Protein AF-A0A382N3R2-F1 (afdb_monomer_lite)

Organism: NCBI:txid408172

Sequence (331 aa):
MITTEKILQHYPLAAPRAGNVSENEIKLQQGFTLIELLIVVAITGIILTTIIIPAYQNCAVWAQVSEGLNLAATAKADQNRCGYLILSAVARLPGFLIITGAVLLGLIAGSFLNVVIYRLPLMIDREWSKQASQLLSQPGELEPAEAPINLISPRSHCPACNSPVAARHNVPVLSYLLLQGRCATCDAKISPRYPLIELLSALLSATIIWKFGPTLAGAAALILGWALITLSAIDLEHQLLPDSITQPLLWLALALSLSGLLTDTPPFPDLQSSVLGAIAGYLSLWAVYQVFKRLTGKEGLGYGDFKLLAALGGWLGWQMMPLVIVLSALV

Secondary structure (DSSP, 8-state):
---GGGSTTS------------TTTGGGG----SHHHHHHHHHHHHHHHHHSHHHHHHHHTTTTTTGGG-TTTTSS-SS-HHHHHHHHHHTTS-HHHHHHHHHHHHHHHHHHHHHHHHHHHHHHHHHHHHHHHHHHS-TT-----PPP--SSSS--B-TTT-PBPPGGGGSTTHHHHHTTTB-TTT-PBPPTHHHHHHHHHHHHHHHHHHHH-SSHHHHHHHHHHHHHHHHHHHHHHH----HHHHHHHHHHHHHHHHHTSSTTSTTPPPHHHHHHHHHHHHHHHHHHHHHHHHHHSS--S-HHHHHHHHHHHHHH-GGGHHHHHHHHH--

InterPro domains:
  IPR000045 Prepilin type IV endopeptidase, peptidase domain [PF01478] (222-330)
  IPR010627 Prepilin peptidase A24, N-terminal [PF06750] (104-212)
  IPR012902 Prokaryotic N-terminal methylation site [PF07963] (27-51)
  IPR012902 Prokaryotic N-terminal methylation site [PS00409] (30-50)
  IPR012902 Prokaryotic N-terminal methylation site [TIGR02532] (29-51)
  IPR014032 Peptidase A24A, prepilin type IV, bacterial [PR00864] (231-248)
  IPR014032 Peptidase A24A, prepilin type IV, bacterial [PR00864] (294-304)
  IPR014032 Peptidase A24A, prepilin type IV, bacterial [PR00864] (305-316)
  IPR014032 Peptidase A24A, prepilin type IV, bacterial [PR00864] (317-331)
  IPR045584 Pilin-like [SSF54523] (32-79)
  IPR050882 Prepilin leader peptidase/N-methyltransferase [PTHR30487] (96-331)

Radius of gyration: 24.9 Å; chains: 1; bounding box: 65×50×85 Å

Foldseek 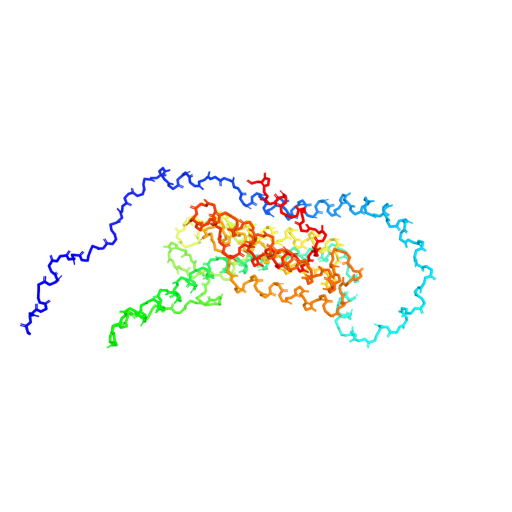3Di:
DPDPVVPVPPDDPDDPPPPCPDPVVVVVVPDPAQVCLLVCCLVCVLVCCVVCVVVVVVVCVVVVVVVVPPPPPPPPPPDDPPVCVVQVVLLPDDPVVQLVVLLQVLLVLLLLLVLCLPQVVVLVVVVVVQVVCVVPDDPPDDDDDDDDDDSVPDADADPPPRHHDDPVCSRAPVNCVVLVQADPPPRHHHDPVSNVSSNQSSVSRSSLCVPVNSDPSSVLSSLVSSLSSSQSSNCSVPVDRDCVRLVVLLVVLLVCLVVVRCCPPPPRHHNVQLQQQLVCQLVVVVVVQVVCCVVPVDRDDDSNSSSNSSSVCSGRGNVCSVVVVVSSVPD

Structure (mmCIF, N/CA/C/O backbone):
data_AF-A0A382N3R2-F1
#
_entry.id   AF-A0A382N3R2-F1
#
loop_
_atom_site.group_PDB
_atom_site.id
_atom_site.type_symbol
_atom_site.label_atom_id
_atom_site.label_alt_id
_atom_site.label_comp_id
_atom_site.label_asym_id
_atom_site.label_entity_id
_atom_site.label_seq_id
_atom_site.pdbx_PDB_ins_code
_atom_site.Cartn_x
_atom_site.Cartn_y
_atom_site.Cartn_z
_atom_site.occupancy
_atom_site.B_iso_or_equiv
_atom_site.auth_seq_id
_atom_site.auth_comp_id
_atom_site.auth_asym_id
_atom_site.auth_atom_id
_atom_site.pdbx_PDB_model_num
ATOM 1 N N . MET A 1 1 ? -11.754 -1.660 58.970 1.00 37.53 1 MET A N 1
ATOM 2 C CA . MET A 1 1 ? -12.824 -2.625 58.642 1.00 37.53 1 MET A CA 1
ATOM 3 C C . MET A 1 1 ? -14.088 -1.828 58.330 1.00 37.53 1 MET A C 1
ATOM 5 O O . MET A 1 1 ? -14.911 -1.602 59.201 1.00 37.53 1 MET A O 1
ATOM 9 N N . ILE A 1 2 ? -14.170 -1.289 57.114 1.00 33.06 2 ILE A N 1
ATOM 10 C CA . ILE A 1 2 ? -15.380 -0.661 56.573 1.00 33.06 2 ILE A CA 1
ATOM 11 C C . ILE A 1 2 ? -15.730 -1.533 55.375 1.00 33.06 2 ILE A C 1
ATOM 13 O O . ILE A 1 2 ? -14.896 -1.748 54.500 1.00 33.06 2 ILE A O 1
ATOM 17 N N . THR A 1 3 ? -16.890 -2.162 55.461 1.00 33.00 3 THR A N 1
ATOM 18 C CA . THR A 1 3 ? -17.342 -3.278 54.640 1.00 33.00 3 THR A CA 1
ATOM 19 C C . THR A 1 3 ? -17.558 -2.871 53.182 1.00 33.00 3 THR A C 1
ATOM 21 O O . THR A 1 3 ? -18.171 -1.851 52.870 1.00 33.00 3 THR A O 1
ATOM 24 N N . THR A 1 4 ? -17.056 -3.722 52.290 1.00 37.16 4 THR A N 1
ATOM 25 C CA . THR A 1 4 ? -17.026 -3.627 50.823 1.00 37.16 4 THR A CA 1
ATOM 26 C C . THR A 1 4 ? -18.412 -3.664 50.159 1.00 37.16 4 THR A C 1
ATOM 28 O O . THR A 1 4 ? -18.523 -3.477 48.953 1.00 37.16 4 THR A O 1
ATOM 31 N N . GLU A 1 5 ? -19.490 -3.849 50.926 1.00 36.72 5 GLU A N 1
ATOM 32 C CA . GLU A 1 5 ? -20.862 -3.952 50.406 1.00 36.72 5 GLU A CA 1
ATOM 33 C C . GLU A 1 5 ? -21.482 -2.607 49.989 1.00 36.72 5 GLU A C 1
ATOM 35 O O . GLU A 1 5 ? -22.448 -2.592 49.231 1.00 36.72 5 GLU A O 1
ATOM 40 N N . LYS A 1 6 ? -20.932 -1.458 50.412 1.00 32.50 6 LYS A N 1
ATOM 41 C CA . LYS A 1 6 ? -21.537 -0.142 50.115 1.00 32.50 6 LYS A CA 1
ATOM 42 C C . LYS A 1 6 ? -21.127 0.509 48.787 1.00 32.50 6 LYS A C 1
ATOM 44 O O . LYS A 1 6 ? -21.718 1.521 48.427 1.00 32.50 6 LYS A O 1
ATOM 49 N N . ILE A 1 7 ? -20.171 -0.053 48.042 1.00 36.38 7 ILE A N 1
ATOM 50 C CA . ILE A 1 7 ? -19.731 0.506 46.743 1.00 36.38 7 ILE A CA 1
ATOM 51 C C . ILE A 1 7 ? -20.456 -0.159 45.554 1.00 36.38 7 ILE A C 1
ATOM 53 O O . ILE A 1 7 ? -20.622 0.461 44.506 1.00 36.38 7 ILE A O 1
ATOM 57 N N . LEU A 1 8 ? -21.007 -1.364 45.732 1.00 35.03 8 LEU A N 1
ATOM 58 C CA . LEU A 1 8 ? -21.677 -2.119 44.661 1.00 35.03 8 LEU A CA 1
ATOM 59 C C . LEU A 1 8 ? -23.128 -1.688 44.370 1.00 35.03 8 LEU A C 1
ATOM 61 O O . LEU A 1 8 ? -23.739 -2.201 43.439 1.00 35.03 8 LEU A O 1
ATOM 65 N N . GLN A 1 9 ? -23.689 -0.726 45.111 1.00 33.69 9 GLN A N 1
ATOM 66 C CA . GLN A 1 9 ? -25.056 -0.228 44.877 1.00 33.69 9 GLN A CA 1
ATOM 67 C C . GLN A 1 9 ? -25.147 1.019 43.980 1.00 33.69 9 GLN A C 1
ATOM 69 O O . GLN A 1 9 ? -26.258 1.460 43.696 1.00 33.69 9 GLN A O 1
ATOM 74 N N . HIS A 1 10 ? -24.031 1.605 43.527 1.00 35.78 10 HIS A N 1
ATOM 75 C CA . HIS A 1 10 ? -24.053 2.835 42.708 1.00 35.78 10 HIS A CA 1
ATOM 76 C C . HIS A 1 10 ? -23.604 2.675 41.249 1.00 35.78 10 HIS A C 1
ATOM 78 O O . HIS A 1 10 ? -23.706 3.631 40.486 1.00 35.78 10 HIS A O 1
ATOM 84 N N . TYR A 1 11 ? -23.189 1.478 40.830 1.00 35.22 11 TYR A N 1
ATOM 85 C CA . TYR A 1 11 ? -22.901 1.176 39.426 1.00 35.22 11 TYR A CA 1
ATOM 86 C C . TYR A 1 11 ? -23.660 -0.079 38.996 1.00 35.22 11 TYR A C 1
ATOM 88 O O . TYR A 1 11 ? -23.109 -1.179 39.053 1.00 35.22 11 TYR A O 1
ATOM 96 N N . PRO A 1 12 ? -24.929 0.034 38.560 1.00 32.31 12 PRO A N 1
ATOM 97 C CA . PRO A 1 12 ? -25.485 -1.021 37.735 1.00 32.31 12 PRO A CA 1
ATOM 98 C C . PRO A 1 12 ? -24.609 -1.102 36.480 1.00 32.31 12 PRO A C 1
ATOM 100 O O . PRO A 1 12 ? -24.459 -0.109 35.767 1.00 32.31 12 PRO A O 1
ATOM 103 N N . LEU A 1 13 ? -24.010 -2.272 36.238 1.00 44.78 13 LEU A N 1
ATOM 104 C CA . LEU A 1 13 ? -23.421 -2.654 34.956 1.00 44.78 13 LEU A CA 1
ATOM 105 C C . LEU A 1 13 ? -24.528 -2.568 33.902 1.00 44.78 13 LEU A C 1
ATOM 107 O O . LEU A 1 13 ? -25.247 -3.527 33.624 1.00 44.78 13 LEU A O 1
ATOM 111 N N . ALA A 1 14 ? -24.726 -1.366 33.372 1.00 31.62 14 ALA A N 1
ATOM 112 C CA . ALA A 1 14 ? -25.534 -1.149 32.203 1.00 31.62 14 ALA A CA 1
ATOM 113 C C . ALA A 1 14 ? -24.775 -1.805 31.051 1.00 31.62 14 ALA A C 1
ATOM 115 O O . ALA A 1 14 ? -23.713 -1.329 30.649 1.00 31.62 14 ALA A O 1
ATOM 116 N N . ALA A 1 15 ? -25.339 -2.893 30.519 1.00 41.44 15 ALA A N 1
ATOM 117 C CA . ALA A 1 15 ? -25.105 -3.290 29.137 1.00 41.44 15 ALA A CA 1
ATOM 118 C C . ALA A 1 15 ? -25.056 -2.019 28.275 1.00 41.44 15 ALA A C 1
ATOM 120 O O . ALA A 1 15 ? -25.859 -1.113 28.549 1.00 41.44 15 ALA A O 1
ATOM 121 N N . PRO A 1 16 ? -24.158 -1.907 27.277 1.00 32.31 16 PRO A N 1
ATOM 122 C CA . PRO A 1 16 ? -24.154 -0.745 26.408 1.00 32.31 16 PRO A CA 1
ATOM 123 C C . PRO A 1 16 ? -25.568 -0.610 25.857 1.00 32.31 16 PRO A C 1
ATOM 125 O O . PRO A 1 16 ? -26.039 -1.447 25.083 1.00 32.31 16 PRO A O 1
ATOM 128 N N . ARG A 1 17 ? -26.298 0.405 26.343 1.00 33.44 17 ARG A N 1
ATOM 129 C CA . ARG A 1 17 ? -27.560 0.795 25.741 1.00 33.44 17 ARG A CA 1
ATOM 130 C C . ARG A 1 17 ? -27.178 1.039 24.297 1.00 33.44 17 ARG A C 1
ATOM 132 O O . ARG A 1 17 ? -26.314 1.875 24.036 1.00 33.44 17 ARG A O 1
ATOM 139 N N . ALA A 1 18 ? -27.807 0.294 23.394 1.00 39.50 18 ALA A N 1
ATOM 140 C CA . ALA A 1 18 ? -28.011 0.730 22.031 1.00 39.50 18 ALA A CA 1
ATOM 141 C C . ALA A 1 18 ? -28.718 2.086 22.137 1.00 39.50 18 ALA A C 1
ATOM 143 O O . ALA A 1 18 ? -29.942 2.185 22.160 1.00 39.50 18 ALA A O 1
ATOM 144 N N . GLY A 1 19 ? -27.928 3.134 22.367 1.00 30.48 19 GLY A N 1
ATOM 145 C CA . GLY A 1 19 ? -28.341 4.487 22.117 1.00 30.48 19 GLY A CA 1
ATOM 146 C C . GLY A 1 19 ? -28.700 4.474 20.653 1.00 30.48 19 GLY A C 1
ATOM 147 O O . GLY A 1 19 ? -27.903 4.025 19.829 1.00 30.48 19 GLY A O 1
ATOM 148 N N . ASN A 1 20 ? -29.932 4.868 20.364 1.00 36.03 20 ASN A N 1
ATOM 149 C CA . ASN A 1 20 ? -30.370 5.175 19.023 1.00 36.03 20 ASN A CA 1
ATOM 150 C C . ASN A 1 20 ? -29.433 6.269 18.504 1.00 36.03 20 ASN A C 1
ATOM 152 O O . ASN A 1 20 ? -29.723 7.454 18.653 1.00 36.03 20 ASN A O 1
ATOM 156 N N . VAL A 1 21 ? -28.283 5.869 17.959 1.00 41.38 21 VAL A N 1
ATOM 157 C CA . VAL A 1 21 ? -27.489 6.703 17.075 1.00 41.38 21 VAL A CA 1
ATOM 158 C C . VAL A 1 21 ? -28.456 6.962 15.948 1.00 41.38 21 VAL A C 1
ATOM 160 O O . VAL A 1 21 ? -28.830 6.045 15.213 1.00 41.38 21 VAL A O 1
ATOM 163 N N . SER A 1 22 ? -29.009 8.171 15.938 1.00 34.62 22 SER A N 1
ATOM 164 C CA . SER A 1 22 ? -29.984 8.546 14.935 1.00 34.62 22 SER A CA 1
ATOM 165 C C . SER A 1 22 ? -29.381 8.194 13.575 1.00 34.62 22 SER A C 1
ATOM 167 O O . SER A 1 22 ? -28.216 8.500 13.315 1.00 34.62 22 SER A O 1
ATOM 169 N N . GLU A 1 23 ? -30.144 7.535 12.702 1.00 46.38 23 GLU A N 1
ATOM 170 C CA . GLU A 1 23 ? -29.709 7.212 11.332 1.00 46.38 23 GLU A CA 1
ATOM 171 C C . GLU A 1 23 ? -29.168 8.444 10.574 1.00 46.38 23 GLU A C 1
ATOM 173 O O . GLU A 1 23 ? -28.503 8.302 9.549 1.00 46.38 23 GLU A O 1
ATOM 178 N N . ASN A 1 24 ? -29.428 9.653 11.085 1.00 34.97 24 ASN A N 1
ATOM 179 C CA . ASN A 1 24 ? -28.920 10.919 10.581 1.00 34.97 24 ASN A CA 1
ATOM 180 C C . ASN A 1 24 ? -27.507 11.293 11.068 1.00 34.97 24 ASN A C 1
ATOM 182 O O . ASN A 1 24 ? -26.797 11.942 10.307 1.00 34.97 24 ASN A O 1
ATOM 186 N N . GLU A 1 25 ? -27.043 10.876 12.252 1.00 39.19 25 GLU A N 1
ATOM 187 C CA . GLU A 1 25 ? -25.663 11.163 12.700 1.00 39.19 25 GLU A CA 1
ATOM 188 C C . GLU A 1 25 ? -24.624 10.289 11.981 1.00 39.19 25 GLU A C 1
ATOM 190 O O . GLU A 1 25 ? -23.545 10.772 11.644 1.00 39.19 25 GLU A O 1
ATOM 195 N N . ILE A 1 26 ? -24.982 9.053 11.611 1.00 41.97 26 ILE A N 1
ATOM 196 C CA . ILE A 1 26 ? -24.145 8.194 10.748 1.00 41.97 26 ILE A CA 1
ATOM 197 C C . ILE A 1 26 ? -24.064 8.764 9.318 1.00 41.97 26 ILE A C 1
ATOM 199 O O . ILE A 1 26 ? -23.064 8.592 8.623 1.00 41.97 26 ILE A O 1
ATOM 203 N N . LYS A 1 27 ? -25.093 9.498 8.875 1.00 30.25 27 LYS A N 1
ATOM 204 C CA . LYS A 1 27 ? -25.127 10.134 7.548 1.00 30.25 27 LYS A CA 1
ATOM 205 C C . LYS A 1 27 ? -24.342 11.446 7.458 1.00 30.25 27 LYS A C 1
ATOM 207 O O . LYS A 1 27 ? -24.060 11.885 6.350 1.00 30.25 27 LYS A O 1
ATOM 212 N N . LEU A 1 28 ? -23.944 12.062 8.572 1.00 34.16 28 LEU A N 1
ATOM 213 C CA . LEU A 1 28 ? -23.240 13.356 8.576 1.00 34.16 28 LEU A CA 1
ATOM 214 C C . LEU A 1 28 ? -21.706 13.254 8.548 1.00 34.16 28 LEU A C 1
ATOM 216 O O . LEU A 1 28 ? -21.044 14.268 8.348 1.00 34.16 28 LEU A O 1
ATOM 220 N N . GLN A 1 29 ? -21.142 12.045 8.646 1.00 39.19 29 GLN A N 1
ATOM 221 C CA . GLN A 1 29 ? -19.756 11.761 8.239 1.00 39.19 29 GLN A CA 1
ATOM 222 C C . GLN A 1 29 ? -19.656 11.167 6.825 1.00 39.19 29 GLN A C 1
ATOM 224 O O . GLN A 1 29 ? -18.593 10.718 6.408 1.00 39.19 29 GLN A O 1
ATOM 229 N N . GLN A 1 30 ? -20.737 11.218 6.038 1.00 41.94 30 GLN A N 1
ATOM 230 C CA . GLN A 1 30 ? -20.673 11.029 4.586 1.00 41.94 30 GLN A CA 1
ATOM 231 C C . GLN A 1 30 ? -20.182 12.320 3.913 1.00 41.94 30 GLN A C 1
ATOM 233 O O . GLN A 1 30 ? -20.868 12.927 3.095 1.00 41.94 30 GLN A O 1
ATOM 238 N N . GLY A 1 31 ? -18.988 12.763 4.303 1.00 33.72 31 GLY A N 1
ATOM 239 C CA . GLY A 1 31 ? -18.206 13.752 3.577 1.00 33.72 31 GLY A CA 1
ATOM 240 C C . GLY A 1 31 ? -17.171 13.013 2.740 1.00 33.72 31 GLY A C 1
ATOM 241 O O . GLY A 1 31 ? -16.240 12.425 3.276 1.00 33.72 31 GLY A O 1
ATOM 242 N N . PHE A 1 32 ? -17.367 13.001 1.428 1.00 52.88 32 PHE A N 1
ATOM 243 C CA . PHE A 1 32 ? -16.329 12.704 0.444 1.00 52.88 32 PHE A CA 1
ATOM 244 C C . PHE A 1 32 ? -15.050 13.506 0.745 1.00 52.88 32 PHE A C 1
ATOM 246 O O . PHE A 1 32 ? -15.128 14.715 0.580 1.00 52.88 32 PHE A O 1
ATOM 253 N N . THR A 1 33 ? -13.908 12.903 1.126 1.00 54.66 33 THR A N 1
ATOM 254 C CA . THR A 1 33 ? -12.619 13.654 1.136 1.00 54.66 33 THR A CA 1
ATOM 255 C C . THR A 1 33 ? -11.299 12.865 0.969 1.00 54.66 33 THR A C 1
ATOM 257 O O . THR A 1 33 ? -10.336 13.460 0.515 1.00 54.66 33 THR A O 1
ATOM 260 N N . LEU A 1 34 ? -11.161 11.552 1.227 1.00 44.84 34 LEU A N 1
ATOM 261 C CA . LEU A 1 34 ? -9.820 10.895 1.137 1.00 44.84 34 LEU A CA 1
ATOM 262 C C . LEU A 1 34 ? -9.689 9.747 0.120 1.00 44.84 34 LEU A C 1
ATOM 264 O O . LEU A 1 34 ? -8.606 9.524 -0.424 1.00 44.84 34 LEU A O 1
ATOM 268 N N . ILE A 1 35 ? -10.789 9.069 -0.228 1.00 48.66 35 ILE A N 1
ATOM 269 C CA . ILE A 1 35 ? -10.796 8.021 -1.275 1.00 48.66 35 ILE A CA 1
ATOM 270 C C . ILE A 1 35 ? -10.561 8.649 -2.638 1.00 48.66 35 ILE A C 1
ATOM 272 O O . ILE A 1 35 ? -9.742 8.171 -3.417 1.00 48.66 35 ILE A O 1
ATOM 276 N N . GLU A 1 36 ? -11.280 9.737 -2.910 1.00 53.16 36 GLU A N 1
ATOM 277 C CA . GLU A 1 36 ? -11.131 10.491 -4.143 1.00 53.16 36 GLU A CA 1
ATOM 278 C C . GLU A 1 36 ? -9.768 11.160 -4.188 1.00 53.16 36 GLU A C 1
ATOM 280 O O . GLU A 1 36 ? -9.132 11.068 -5.220 1.00 53.16 36 GLU A O 1
ATOM 285 N N . LEU A 1 37 ? -9.238 11.692 -3.083 1.00 49.59 37 LEU A N 1
ATOM 286 C CA . LEU A 1 37 ? -7.907 12.301 -3.061 1.00 49.59 37 LEU A CA 1
ATOM 287 C C . LEU A 1 37 ? -6.786 11.303 -3.354 1.00 49.59 37 LEU A C 1
ATOM 289 O O . LEU A 1 37 ? -5.878 11.612 -4.115 1.00 49.59 37 LEU A O 1
ATOM 293 N N . LEU A 1 38 ? -6.824 10.102 -2.777 1.00 47.84 38 LEU A N 1
ATOM 294 C CA . LEU A 1 38 ? -5.714 9.156 -2.888 1.00 47.84 38 LEU A CA 1
ATOM 295 C C . LEU A 1 38 ? -5.806 8.279 -4.144 1.00 47.84 38 LEU A C 1
ATOM 297 O O . LEU A 1 38 ? -4.779 7.937 -4.732 1.00 47.84 38 LEU A O 1
ATOM 301 N N . ILE A 1 39 ? -7.022 8.030 -4.645 1.00 56.97 39 ILE A N 1
ATOM 302 C CA . ILE A 1 39 ? -7.245 7.555 -6.017 1.00 56.97 39 ILE A CA 1
ATOM 303 C C . ILE A 1 39 ? -6.871 8.656 -7.018 1.00 56.97 39 ILE A C 1
ATOM 305 O O . ILE A 1 39 ? -6.239 8.344 -8.019 1.00 56.97 39 ILE A O 1
ATOM 309 N N . VAL A 1 40 ? -7.148 9.937 -6.745 1.00 47.47 40 VAL A N 1
ATOM 310 C CA . VAL A 1 40 ? -6.701 11.068 -7.572 1.00 47.47 40 VAL A CA 1
ATOM 311 C C . VAL A 1 40 ? -5.195 11.243 -7.489 1.00 47.47 40 VAL A C 1
ATOM 313 O O . VAL A 1 40 ? -4.637 11.510 -8.527 1.00 47.47 40 VAL A O 1
ATOM 316 N N . VAL A 1 41 ? -4.485 11.019 -6.382 1.00 55.00 41 VAL A N 1
ATOM 317 C CA . VAL A 1 41 ? -3.005 11.090 -6.312 1.00 55.00 41 VAL A CA 1
ATOM 318 C C . VAL A 1 41 ? -2.345 9.861 -6.937 1.00 55.00 41 VAL A C 1
ATOM 320 O O . VAL A 1 41 ? -1.309 9.988 -7.582 1.00 55.00 41 VAL A O 1
ATOM 323 N N . ALA A 1 42 ? -2.946 8.677 -6.834 1.00 56.03 42 ALA A N 1
ATOM 324 C CA . ALA A 1 42 ? -2.478 7.501 -7.561 1.00 56.03 42 ALA A CA 1
ATOM 325 C C . ALA A 1 42 ? -2.719 7.650 -9.077 1.00 56.03 42 ALA A C 1
ATOM 327 O O . ALA A 1 42 ? -1.804 7.423 -9.865 1.00 56.03 42 ALA A O 1
ATOM 328 N N . ILE A 1 43 ? -3.904 8.106 -9.504 1.00 58.31 43 ILE A N 1
ATOM 329 C CA . ILE A 1 43 ? -4.270 8.319 -10.915 1.00 58.31 43 ILE A CA 1
ATOM 330 C C . ILE A 1 43 ? -3.589 9.568 -11.492 1.00 58.31 43 ILE A C 1
ATOM 332 O O . ILE A 1 43 ? -3.052 9.490 -12.589 1.00 58.31 43 ILE A O 1
ATOM 336 N N . THR A 1 44 ? -3.520 10.696 -10.782 1.00 54.06 44 THR A N 1
ATOM 337 C CA . THR A 1 44 ? -2.745 11.877 -11.204 1.00 54.06 44 THR A CA 1
ATOM 338 C C . THR A 1 44 ? -1.258 11.647 -11.053 1.00 54.06 44 THR A C 1
ATOM 340 O O . THR A 1 44 ? -0.550 12.060 -11.937 1.00 54.06 44 THR A O 1
ATOM 343 N N . GLY A 1 45 ? -0.726 10.909 -10.085 1.00 58.50 45 GLY A N 1
ATOM 344 C CA . GLY A 1 45 ? 0.694 10.528 -10.081 1.00 58.50 45 GLY A CA 1
ATOM 345 C C . GLY A 1 45 ? 1.065 9.713 -11.323 1.00 58.50 45 GLY A C 1
ATOM 346 O O . GLY A 1 45 ? 2.092 9.951 -11.957 1.00 58.50 45 GLY A O 1
ATOM 347 N N . ILE A 1 46 ? 0.178 8.820 -11.755 1.00 59.44 46 ILE A N 1
ATOM 348 C CA . ILE A 1 46 ? 0.308 8.047 -12.993 1.00 59.44 46 ILE A CA 1
ATOM 349 C C . ILE A 1 46 ? 0.129 8.928 -14.248 1.00 59.44 46 ILE A C 1
ATOM 351 O O . ILE A 1 46 ? 0.972 8.867 -15.141 1.00 59.44 46 ILE A O 1
ATOM 355 N N . ILE A 1 47 ? -0.894 9.792 -14.303 1.00 51.47 47 ILE A N 1
ATOM 356 C CA . ILE A 1 47 ? -1.205 10.692 -15.434 1.00 51.47 47 ILE A CA 1
ATOM 357 C C . ILE A 1 47 ? -0.177 11.832 -15.557 1.00 51.47 47 ILE A C 1
ATOM 359 O O . ILE A 1 47 ? 0.329 12.117 -16.642 1.00 51.47 47 ILE A O 1
ATOM 363 N N . LEU A 1 48 ? 0.209 12.447 -14.445 1.00 54.78 48 LEU A N 1
ATOM 364 C CA . LEU A 1 48 ? 1.228 13.485 -14.321 1.00 54.78 48 LEU A CA 1
ATOM 365 C C . LEU A 1 48 ? 2.587 12.911 -14.696 1.00 54.78 48 LEU A C 1
ATOM 367 O O . LEU A 1 48 ? 3.294 13.521 -15.473 1.00 54.78 48 LEU A O 1
ATOM 371 N N . THR A 1 49 ? 2.939 11.691 -14.296 1.00 51.53 49 THR A N 1
ATOM 372 C CA . THR A 1 49 ? 4.177 11.081 -14.798 1.00 51.53 49 THR A CA 1
ATOM 373 C C . THR A 1 49 ? 4.073 10.638 -16.266 1.00 51.53 49 THR A C 1
ATOM 375 O O . THR A 1 49 ? 5.100 10.364 -16.870 1.00 51.53 49 THR A O 1
ATOM 378 N N . THR A 1 50 ? 2.899 10.537 -16.893 1.00 50.22 50 THR A N 1
ATOM 379 C CA . THR A 1 50 ? 2.792 10.348 -18.360 1.00 50.22 50 THR A CA 1
ATOM 380 C C . THR A 1 50 ? 2.770 11.665 -19.148 1.00 50.22 50 THR A C 1
ATOM 382 O O . THR A 1 50 ? 3.138 11.663 -20.317 1.00 50.22 50 THR A O 1
ATOM 385 N N . ILE A 1 51 ? 2.411 12.789 -18.513 1.00 53.03 51 ILE A N 1
ATOM 386 C CA . ILE A 1 51 ? 2.286 14.121 -19.141 1.00 53.03 51 ILE A CA 1
ATOM 387 C C . ILE A 1 51 ? 3.466 15.060 -18.789 1.00 53.03 51 ILE A C 1
ATOM 389 O O . ILE A 1 51 ? 3.844 15.898 -19.599 1.00 53.03 51 ILE A O 1
ATOM 393 N N . ILE A 1 52 ? 4.110 14.898 -17.627 1.00 48.59 52 ILE A N 1
ATOM 394 C CA . ILE A 1 52 ? 5.247 15.703 -17.132 1.00 48.59 52 ILE A CA 1
ATOM 395 C C . ILE A 1 52 ? 6.612 15.090 -17.476 1.00 48.59 52 ILE A C 1
ATOM 397 O O . ILE A 1 52 ? 7.579 15.834 -17.612 1.00 48.59 52 ILE A O 1
ATOM 401 N N . ILE A 1 53 ? 6.730 13.775 -17.701 1.00 51.94 53 ILE A N 1
ATOM 402 C CA . ILE A 1 53 ? 7.994 13.186 -18.190 1.00 51.94 53 ILE A CA 1
ATOM 403 C C . ILE A 1 53 ? 8.494 13.845 -19.498 1.00 51.94 53 ILE A C 1
ATOM 405 O O . ILE A 1 53 ? 9.680 14.177 -19.536 1.00 51.94 53 ILE A O 1
ATOM 409 N N . PRO A 1 54 ? 7.667 14.164 -20.518 1.00 49.03 54 PRO A N 1
ATOM 410 C CA . PRO A 1 54 ? 8.163 14.938 -21.662 1.00 49.03 54 PRO A CA 1
ATOM 411 C C . PRO A 1 54 ? 8.536 16.393 -21.303 1.00 49.03 54 PRO A C 1
ATOM 413 O O . PRO A 1 54 ? 9.396 16.980 -21.953 1.00 49.03 54 PRO A O 1
ATOM 416 N N . ALA A 1 55 ? 7.968 16.976 -20.240 1.00 44.34 55 ALA A N 1
ATOM 417 C CA . ALA A 1 55 ? 8.348 18.308 -19.756 1.00 44.34 55 ALA A CA 1
ATOM 418 C C . ALA A 1 55 ? 9.681 18.306 -18.974 1.00 44.34 55 ALA A C 1
ATOM 420 O O . ALA A 1 55 ? 10.447 19.261 -19.079 1.00 44.34 55 ALA A O 1
ATOM 421 N N . TYR A 1 56 ? 10.010 17.223 -18.257 1.00 46.62 56 TYR A N 1
ATOM 422 C CA . TYR A 1 56 ? 11.323 17.036 -17.617 1.00 46.62 56 TYR A CA 1
ATOM 423 C C . TYR A 1 56 ? 12.429 16.688 -18.619 1.00 46.62 56 TYR A C 1
ATOM 425 O O . TYR A 1 56 ? 13.572 17.104 -18.429 1.00 46.62 56 TYR A O 1
ATOM 433 N N . GLN A 1 57 ? 12.106 15.987 -19.713 1.00 46.25 57 GLN A N 1
ATOM 434 C CA . GLN A 1 57 ? 13.057 15.735 -20.803 1.00 46.25 57 GLN A CA 1
ATOM 435 C C . GLN A 1 57 ? 13.577 17.038 -21.438 1.00 46.25 57 GLN A C 1
ATOM 437 O O . GLN A 1 57 ? 14.741 17.099 -21.824 1.00 46.25 57 GLN A O 1
ATOM 442 N N . ASN A 1 58 ? 12.782 18.114 -21.440 1.00 41.72 58 ASN A N 1
ATOM 443 C CA . ASN A 1 58 ? 13.239 19.436 -21.884 1.00 41.72 58 ASN A CA 1
ATOM 444 C C . ASN A 1 58 ? 14.222 20.114 -20.906 1.00 41.72 58 ASN A C 1
ATOM 446 O O . ASN A 1 58 ? 15.036 20.927 -21.336 1.00 41.72 58 ASN A O 1
ATOM 450 N N . CYS A 1 59 ? 14.214 19.758 -19.615 1.00 48.66 59 CYS A N 1
ATOM 451 C CA . CYS A 1 59 ? 15.234 20.202 -18.652 1.00 48.66 59 CYS A CA 1
ATOM 452 C C . CYS A 1 59 ? 16.529 19.374 -18.735 1.00 48.66 59 CYS A C 1
ATOM 454 O O . CYS A 1 59 ? 17.602 19.885 -18.416 1.00 48.66 59 CYS A O 1
ATOM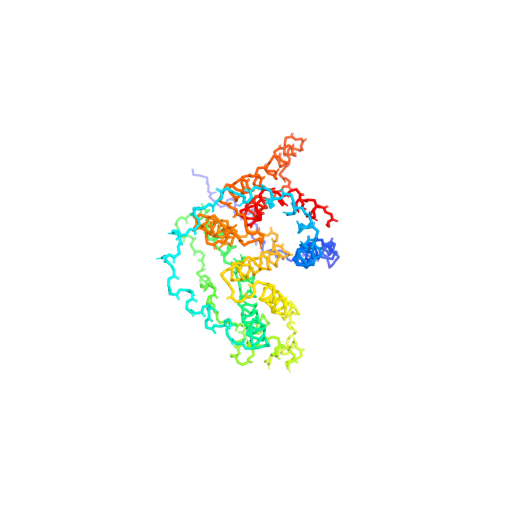 456 N N . ALA A 1 60 ? 16.460 18.123 -19.204 1.00 41.69 60 ALA A N 1
ATOM 457 C CA . ALA A 1 60 ? 17.624 17.246 -19.368 1.00 41.69 60 ALA A CA 1
ATOM 458 C C . ALA A 1 60 ? 18.595 17.706 -20.474 1.00 41.69 60 ALA A C 1
ATOM 460 O O . ALA A 1 60 ? 19.771 17.345 -20.445 1.00 41.69 60 ALA A O 1
ATOM 461 N N . VAL A 1 61 ? 18.157 18.580 -21.388 1.00 39.72 61 VAL A N 1
ATOM 462 C CA . VAL A 1 61 ? 19.035 19.219 -22.388 1.00 39.72 61 VAL A CA 1
ATOM 463 C C . VAL A 1 61 ? 20.136 20.065 -21.722 1.00 39.72 61 VAL A C 1
ATOM 465 O O . VAL A 1 61 ? 21.237 20.169 -22.255 1.00 39.72 61 VAL A O 1
ATOM 468 N N . TRP A 1 62 ? 19.905 20.595 -20.513 1.00 43.91 62 TRP A N 1
ATOM 469 C CA . TRP A 1 62 ? 20.944 21.285 -19.734 1.00 43.91 62 TRP A CA 1
ATOM 470 C C . TRP A 1 62 ? 21.865 20.337 -18.949 1.00 43.91 62 TRP A C 1
ATOM 472 O O . TRP A 1 62 ? 22.974 20.729 -18.591 1.00 43.91 62 TRP A O 1
ATOM 482 N N . ALA A 1 63 ? 21.447 19.090 -18.704 1.00 40.66 63 ALA A N 1
ATOM 483 C CA . ALA A 1 63 ? 22.249 18.088 -18.000 1.00 40.66 63 ALA A CA 1
ATOM 484 C C . ALA A 1 63 ? 23.243 17.363 -18.927 1.00 40.66 63 ALA A C 1
ATOM 486 O O . ALA A 1 63 ? 24.319 16.986 -18.478 1.00 40.66 63 ALA A O 1
ATOM 487 N N . GLN A 1 64 ? 22.964 17.260 -20.232 1.00 44.06 64 GLN A N 1
ATOM 488 C CA . GLN A 1 64 ? 23.901 16.676 -21.210 1.00 44.06 64 GLN A CA 1
ATOM 489 C C . GLN A 1 64 ? 25.230 17.446 -21.334 1.00 44.06 64 GLN A C 1
ATOM 491 O O . GLN A 1 64 ? 26.227 16.903 -21.804 1.00 44.06 64 GLN A O 1
ATOM 496 N N . VAL A 1 65 ? 25.290 18.694 -20.857 1.00 47.69 65 VAL A N 1
ATOM 497 C CA . VAL A 1 65 ? 26.533 19.482 -20.781 1.00 47.69 65 VAL A CA 1
ATOM 498 C C . VAL A 1 65 ? 27.447 19.014 -19.630 1.00 47.69 65 VAL A C 1
ATOM 500 O O . VAL A 1 65 ? 28.652 19.249 -19.681 1.00 47.69 65 VAL A O 1
ATOM 503 N N . SER A 1 66 ? 26.931 18.293 -18.621 1.00 44.47 66 SER A N 1
ATOM 504 C CA . SER A 1 66 ? 27.741 17.717 -17.529 1.00 44.47 66 SER A CA 1
ATOM 505 C C . SER A 1 66 ? 28.193 16.270 -17.787 1.00 44.47 66 SER A C 1
ATOM 507 O O . SER A 1 66 ? 29.119 15.785 -17.137 1.00 44.47 66 SER A O 1
ATOM 509 N N . GLU A 1 67 ? 27.612 15.602 -18.789 1.00 46.72 67 GLU A N 1
ATOM 510 C CA . GLU A 1 67 ? 27.896 14.212 -19.187 1.00 46.72 67 GLU A CA 1
ATOM 511 C C . GLU A 1 67 ? 29.260 14.004 -19.873 1.00 46.72 67 GLU A C 1
ATOM 513 O O . GLU A 1 67 ? 29.640 12.876 -20.178 1.00 46.72 67 GLU A O 1
ATOM 518 N N . GLY A 1 68 ? 30.062 15.061 -20.035 1.00 42.59 68 GLY A N 1
ATOM 519 C CA . GLY A 1 68 ? 31.459 14.958 -20.471 1.00 42.59 68 GLY A CA 1
ATOM 520 C C . GLY A 1 68 ? 32.432 14.387 -19.424 1.00 42.59 68 GLY A C 1
ATOM 521 O O . GLY A 1 68 ? 33.614 14.246 -19.728 1.00 42.59 68 GLY A O 1
ATOM 522 N N . LEU A 1 69 ? 31.982 14.074 -18.199 1.00 46.94 69 LEU A N 1
ATOM 523 C CA . LEU A 1 69 ? 32.873 13.821 -17.051 1.00 46.94 69 LEU A CA 1
ATOM 524 C C . LEU A 1 69 ? 32.880 12.395 -16.466 1.00 46.94 69 LEU A C 1
ATOM 526 O O . LEU A 1 69 ? 33.723 12.115 -15.619 1.00 46.94 69 LEU A O 1
ATOM 530 N N . ASN A 1 70 ? 32.036 11.460 -16.915 1.00 43.50 70 ASN A N 1
ATOM 531 C CA . ASN A 1 70 ? 31.894 10.150 -16.249 1.00 43.50 70 ASN A CA 1
ATOM 532 C C . ASN A 1 70 ? 32.403 8.949 -17.068 1.00 43.50 70 ASN A C 1
ATOM 534 O O . ASN A 1 70 ? 31.671 8.007 -17.360 1.00 43.50 70 ASN A O 1
ATOM 538 N N . LEU A 1 71 ? 33.714 8.910 -17.321 1.00 45.69 71 LEU A N 1
ATOM 539 C CA . LEU A 1 71 ? 34.444 7.724 -17.814 1.00 45.69 71 LEU A CA 1
ATOM 540 C C . LEU A 1 71 ? 34.578 6.580 -16.773 1.00 45.69 71 LEU A C 1
ATOM 542 O O . LEU A 1 71 ? 35.370 5.661 -16.962 1.00 45.69 71 LEU A O 1
ATOM 546 N N . ALA A 1 72 ? 33.808 6.592 -15.680 1.00 41.00 72 ALA A N 1
ATOM 547 C CA . ALA A 1 72 ? 33.944 5.649 -14.560 1.00 41.00 72 ALA A CA 1
ATOM 548 C C . ALA A 1 72 ? 32.799 4.615 -14.437 1.00 41.00 72 ALA A C 1
ATOM 550 O O . ALA A 1 72 ? 32.696 3.922 -13.426 1.00 41.00 72 ALA A O 1
ATOM 551 N N . ALA A 1 73 ? 31.933 4.481 -15.448 1.00 43.19 73 ALA A N 1
ATOM 552 C CA . ALA A 1 73 ? 30.731 3.637 -15.379 1.00 43.19 73 ALA A CA 1
ATOM 553 C C . ALA A 1 73 ? 30.932 2.156 -15.777 1.00 43.19 73 ALA A C 1
ATOM 555 O O . ALA A 1 73 ? 29.966 1.399 -15.836 1.00 43.19 73 ALA A O 1
ATOM 556 N N . THR A 1 74 ? 32.158 1.696 -16.043 1.00 37.81 74 THR A N 1
ATOM 557 C CA . THR A 1 74 ? 32.395 0.331 -16.559 1.00 37.81 74 THR A CA 1
ATOM 558 C C . THR A 1 74 ? 32.670 -0.735 -15.492 1.00 37.81 74 THR A C 1
ATOM 560 O O . THR A 1 74 ? 32.819 -1.901 -15.840 1.00 37.81 74 THR A O 1
ATOM 563 N N . ALA A 1 75 ? 32.682 -0.400 -14.195 1.00 32.72 75 ALA A N 1
ATOM 564 C CA . ALA A 1 75 ? 33.084 -1.348 -13.143 1.00 32.72 75 ALA A CA 1
ATOM 565 C C . ALA A 1 75 ? 31.946 -1.907 -12.257 1.00 32.72 75 ALA A C 1
ATOM 567 O O . ALA A 1 75 ? 32.201 -2.780 -11.433 1.00 32.72 75 ALA A O 1
ATOM 568 N N . LYS A 1 76 ? 30.690 -1.455 -12.400 1.00 41.06 76 LYS A N 1
ATOM 569 C CA . LYS A 1 76 ? 29.586 -1.816 -11.475 1.00 41.06 76 LYS A CA 1
ATOM 570 C C . LYS A 1 76 ? 28.630 -2.903 -11.996 1.00 41.06 76 LYS A C 1
ATOM 572 O O . LYS A 1 76 ? 27.510 -3.026 -11.511 1.00 41.06 76 LYS A O 1
ATOM 577 N N . ALA A 1 77 ? 29.052 -3.682 -12.991 1.00 37.28 77 ALA A N 1
ATOM 578 C CA . ALA A 1 77 ? 28.183 -4.596 -13.738 1.00 37.28 77 ALA A CA 1
ATOM 579 C C . ALA A 1 77 ? 28.293 -6.085 -13.345 1.00 37.28 77 ALA A C 1
ATOM 581 O O . ALA A 1 77 ? 27.900 -6.931 -14.144 1.00 37.28 77 ALA A O 1
ATOM 582 N N . ASP A 1 78 ? 28.796 -6.438 -12.152 1.00 38.31 78 ASP A N 1
ATOM 583 C CA . ASP A 1 78 ? 29.059 -7.857 -11.831 1.00 38.31 78 ASP A CA 1
ATOM 584 C C . ASP A 1 78 ? 28.477 -8.403 -10.513 1.00 38.31 78 ASP A C 1
ATOM 586 O O . ASP A 1 78 ? 28.976 -9.394 -9.987 1.00 38.31 78 ASP A O 1
ATOM 590 N N . GLN A 1 79 ? 27.397 -7.818 -9.969 1.00 45.00 79 GLN A N 1
ATOM 591 C CA . GLN A 1 79 ? 26.859 -8.278 -8.672 1.00 45.00 79 GLN A CA 1
ATOM 592 C C . GLN A 1 79 ? 25.476 -8.967 -8.679 1.00 45.00 79 GLN A C 1
ATOM 594 O O . GLN A 1 79 ? 25.174 -9.667 -7.721 1.00 45.00 79 GLN A O 1
ATOM 599 N N . ASN A 1 80 ? 24.652 -8.901 -9.738 1.00 51.44 80 ASN A N 1
ATOM 600 C CA . ASN A 1 80 ? 23.261 -9.412 -9.680 1.00 51.44 80 ASN A CA 1
ATOM 601 C C . ASN A 1 80 ? 22.856 -10.333 -10.844 1.00 51.44 80 ASN A C 1
ATOM 603 O O . ASN A 1 80 ? 21.922 -10.063 -11.598 1.00 51.44 80 ASN A O 1
ATOM 607 N N . ARG A 1 81 ? 23.531 -11.480 -10.967 1.00 51.50 81 ARG A N 1
ATOM 608 C CA . ARG A 1 81 ? 23.326 -12.417 -12.084 1.00 51.50 81 ARG A CA 1
ATOM 609 C C . ARG A 1 81 ? 21.996 -13.194 -12.032 1.00 51.50 81 ARG A C 1
ATOM 611 O O . ARG A 1 81 ? 21.465 -13.526 -13.081 1.00 51.50 81 ARG A O 1
ATOM 618 N N . CYS A 1 82 ? 21.417 -13.458 -10.854 1.00 45.94 82 CYS A N 1
ATOM 619 C CA . CYS A 1 82 ? 20.248 -14.352 -10.733 1.00 45.94 82 CYS A CA 1
ATOM 620 C C . CYS A 1 82 ? 18.887 -13.648 -10.940 1.00 45.94 82 CYS A C 1
ATOM 622 O O . CYS A 1 82 ? 18.047 -14.130 -11.696 1.00 45.94 82 CYS A O 1
ATOM 624 N N . GLY A 1 83 ? 18.683 -12.464 -10.346 1.00 52.66 83 GLY A N 1
ATOM 625 C CA . GLY A 1 83 ? 17.451 -11.679 -10.540 1.00 52.66 83 GLY A CA 1
ATOM 626 C C . GLY A 1 83 ? 17.309 -11.135 -11.965 1.00 52.66 83 GLY A C 1
ATOM 627 O O . GLY A 1 83 ? 16.217 -11.138 -12.532 1.00 52.66 83 GLY A O 1
ATOM 628 N N . TYR A 1 84 ? 18.430 -10.759 -12.588 1.00 60.44 84 TYR A N 1
ATOM 629 C CA . TYR A 1 84 ? 18.455 -10.285 -13.971 1.00 60.44 84 TYR A CA 1
ATOM 630 C C . TYR A 1 84 ? 18.005 -11.361 -14.972 1.00 60.44 84 TYR A C 1
ATOM 632 O O . TYR A 1 84 ? 17.344 -11.047 -15.958 1.00 60.44 84 TYR A O 1
ATOM 640 N N . LEU A 1 85 ? 18.294 -12.642 -14.715 1.00 58.53 85 LEU A N 1
ATOM 641 C CA . LEU A 1 85 ? 17.910 -13.747 -15.603 1.00 58.53 85 LEU A CA 1
ATOM 642 C C . LEU A 1 85 ? 16.393 -13.971 -15.658 1.00 58.53 85 LEU A C 1
ATOM 644 O O . LEU A 1 85 ? 15.848 -14.165 -16.741 1.00 58.53 85 LEU A O 1
ATOM 648 N N . ILE A 1 86 ? 15.695 -13.896 -14.521 1.00 64.38 86 ILE A N 1
ATOM 649 C CA . ILE A 1 86 ? 14.233 -14.064 -14.485 1.00 64.38 86 ILE A CA 1
ATOM 650 C C . ILE A 1 86 ? 13.545 -12.854 -15.125 1.00 64.38 86 ILE A C 1
ATOM 652 O O . ILE A 1 86 ? 12.685 -13.022 -15.989 1.00 64.38 86 ILE A O 1
ATOM 656 N N . LEU A 1 87 ? 13.960 -11.635 -14.765 1.00 67.56 87 LEU A N 1
ATOM 657 C CA . LEU A 1 87 ? 13.400 -10.413 -15.348 1.00 67.56 87 LEU A CA 1
ATOM 658 C C . LEU A 1 87 ? 13.631 -10.340 -16.864 1.00 67.56 87 LEU A C 1
ATOM 660 O O . LEU A 1 87 ? 12.713 -10.021 -17.618 1.00 67.56 87 LEU A O 1
ATOM 664 N N . SER A 1 88 ? 14.835 -10.686 -17.325 1.00 66.88 88 SER A N 1
ATOM 665 C CA . SER A 1 88 ? 15.162 -10.698 -18.756 1.00 66.88 88 SER A CA 1
ATOM 666 C C . SER A 1 88 ? 14.441 -11.805 -19.528 1.00 66.88 88 SER A C 1
ATOM 668 O O . SER A 1 88 ? 14.183 -11.628 -20.717 1.00 66.88 88 SER A O 1
ATOM 670 N N . ALA A 1 89 ? 14.069 -12.917 -18.885 1.00 71.25 89 ALA A N 1
ATOM 671 C CA . ALA A 1 89 ? 13.231 -13.946 -19.496 1.00 71.25 89 ALA A CA 1
ATOM 672 C C . ALA A 1 89 ? 11.776 -13.475 -19.662 1.00 71.25 89 ALA A C 1
ATOM 674 O O . ALA A 1 89 ? 11.203 -13.634 -20.739 1.00 71.25 89 ALA A O 1
ATOM 675 N N . VAL A 1 90 ? 11.197 -12.839 -18.637 1.00 74.06 90 VAL A N 1
ATOM 676 C CA . VAL A 1 90 ? 9.830 -12.285 -18.698 1.00 74.06 90 VAL A CA 1
ATOM 677 C C . VAL A 1 90 ? 9.739 -11.148 -19.718 1.00 74.06 90 VAL A C 1
ATOM 679 O O . VAL A 1 90 ? 8.760 -11.063 -20.453 1.00 74.06 90 VAL A O 1
ATOM 682 N N . ALA A 1 91 ? 10.781 -10.322 -19.836 1.00 74.44 91 ALA A N 1
ATOM 683 C CA . ALA A 1 91 ? 10.841 -9.232 -20.810 1.00 74.44 91 ALA A CA 1
ATOM 684 C C . ALA A 1 91 ? 10.833 -9.692 -22.284 1.00 74.44 91 ALA A C 1
ATOM 686 O O . ALA A 1 91 ? 10.579 -8.880 -23.169 1.00 74.44 91 ALA A O 1
ATOM 687 N N . ARG A 1 92 ? 11.094 -10.978 -22.569 1.00 79.94 92 ARG A N 1
ATOM 688 C CA . ARG A 1 92 ? 11.028 -11.547 -23.932 1.00 79.94 92 ARG A CA 1
ATOM 689 C C . ARG A 1 92 ? 9.622 -11.988 -24.338 1.00 79.94 92 ARG A C 1
ATOM 691 O O . ARG A 1 92 ? 9.417 -12.363 -25.490 1.00 79.94 92 ARG A O 1
ATOM 698 N N . LEU A 1 93 ? 8.667 -11.990 -23.408 1.00 84.31 93 LEU A N 1
ATOM 699 C CA . LEU A 1 93 ? 7.283 -12.337 -23.705 1.00 84.31 93 LEU A CA 1
ATOM 700 C C . LEU A 1 93 ? 6.603 -11.221 -24.512 1.00 84.31 93 LEU A C 1
ATOM 702 O O . LEU A 1 93 ? 6.937 -10.045 -24.354 1.00 84.31 93 LEU A O 1
ATOM 706 N N . PRO A 1 94 ? 5.617 -11.556 -25.362 1.00 87.19 94 PRO A N 1
ATOM 707 C CA . PRO A 1 94 ? 4.829 -10.544 -26.047 1.00 87.19 94 PRO A CA 1
ATOM 708 C C . PRO A 1 94 ? 4.103 -9.654 -25.029 1.00 87.19 94 PRO A C 1
ATOM 710 O O . PRO A 1 94 ? 3.558 -10.141 -24.036 1.00 87.19 94 PRO A O 1
ATOM 713 N N . GLY A 1 95 ? 4.063 -8.345 -25.296 1.00 84.25 95 GLY A N 1
ATOM 714 C CA . GLY A 1 95 ? 3.597 -7.340 -24.332 1.00 84.25 95 GLY A CA 1
ATOM 715 C C . GLY A 1 95 ? 2.188 -7.585 -23.781 1.00 84.25 95 GLY A C 1
ATOM 716 O O . GLY A 1 95 ? 1.941 -7.325 -22.605 1.00 84.25 95 GLY A O 1
ATOM 717 N N . PHE A 1 96 ? 1.283 -8.166 -24.578 1.00 88.50 96 PHE A N 1
ATOM 718 C CA . PHE A 1 96 ? -0.063 -8.499 -24.105 1.00 88.50 96 PHE A CA 1
ATOM 719 C C . PHE A 1 96 ? -0.045 -9.540 -22.973 1.00 88.50 96 PHE A C 1
ATOM 721 O O . PHE A 1 96 ? -0.786 -9.383 -22.010 1.00 88.50 96 PHE A O 1
ATOM 728 N N . LEU A 1 97 ? 0.838 -10.549 -23.024 1.00 90.06 97 LEU A N 1
ATOM 729 C CA . LEU A 1 97 ? 0.948 -11.560 -21.963 1.00 90.06 97 LEU A CA 1
ATOM 730 C C . LEU A 1 97 ? 1.485 -10.960 -20.664 1.00 90.06 97 LEU A C 1
ATOM 732 O O . LEU A 1 97 ? 1.030 -11.335 -19.586 1.00 90.06 97 LEU A O 1
ATOM 736 N N . ILE A 1 98 ? 2.419 -10.013 -20.764 1.00 89.19 98 ILE A N 1
ATOM 737 C CA . ILE A 1 98 ? 2.985 -9.319 -19.603 1.00 89.19 98 ILE A CA 1
ATOM 738 C C . ILE A 1 98 ? 1.892 -8.504 -18.899 1.00 89.19 98 ILE A C 1
ATOM 740 O O . ILE A 1 98 ? 1.728 -8.605 -17.683 1.00 89.19 98 ILE A O 1
ATOM 744 N N . ILE A 1 99 ? 1.102 -7.742 -19.661 1.00 89.56 99 ILE A N 1
ATOM 745 C CA . ILE A 1 99 ? 0.012 -6.923 -19.112 1.00 89.56 99 ILE A CA 1
ATOM 746 C C . ILE A 1 99 ? -1.094 -7.810 -18.533 1.00 89.56 99 ILE A C 1
ATOM 748 O O . ILE A 1 99 ? -1.545 -7.566 -17.415 1.00 89.56 99 ILE A O 1
ATOM 752 N N . THR A 1 100 ? -1.509 -8.870 -19.235 1.00 92.62 100 THR A N 1
ATOM 753 C CA . THR A 1 100 ? -2.494 -9.822 -18.699 1.00 92.62 100 THR A CA 1
ATOM 754 C C . THR A 1 100 ? -1.991 -10.474 -17.411 1.00 92.62 100 THR A C 1
ATOM 756 O O . THR A 1 100 ? -2.745 -10.575 -16.445 1.00 92.62 100 THR A O 1
ATOM 759 N N . GLY A 1 101 ? -0.711 -10.852 -17.350 1.00 93.19 101 GLY A N 1
ATOM 760 C CA . GLY A 1 101 ? -0.084 -11.356 -16.129 1.00 93.19 101 GLY A CA 1
ATOM 761 C C . GLY A 1 101 ? -0.137 -10.347 -14.978 1.00 93.19 101 GLY A C 1
ATOM 762 O O . GLY A 1 101 ? -0.485 -10.720 -13.861 1.00 93.19 101 GLY A O 1
ATOM 763 N N . ALA A 1 102 ? 0.124 -9.066 -15.252 1.00 92.31 102 ALA A N 1
ATOM 764 C CA . ALA A 1 102 ? 0.034 -7.993 -14.261 1.00 92.31 102 ALA A CA 1
ATOM 765 C C . ALA A 1 102 ? -1.397 -7.780 -13.740 1.00 92.31 102 ALA A C 1
ATOM 767 O O . ALA A 1 102 ? -1.588 -7.594 -12.540 1.00 92.31 102 ALA A O 1
ATOM 768 N N . VAL A 1 103 ? -2.406 -7.858 -14.615 1.00 93.19 103 VAL A N 1
ATOM 769 C CA . VAL A 1 103 ? -3.828 -7.792 -14.232 1.00 93.19 103 VAL A CA 1
ATOM 770 C C . VAL A 1 103 ? -4.190 -8.956 -13.314 1.00 93.19 103 VAL A C 1
ATOM 772 O O . VAL A 1 103 ? -4.765 -8.738 -12.251 1.00 93.19 103 VAL A O 1
ATOM 775 N N . LEU A 1 104 ? -3.829 -10.188 -13.690 1.00 94.81 104 LEU A N 1
ATOM 776 C CA . LEU A 1 104 ? -4.107 -11.377 -12.879 1.00 94.81 104 LEU A CA 1
ATOM 777 C C . LEU A 1 104 ? -3.406 -11.310 -11.520 1.00 94.81 104 LEU A C 1
ATOM 779 O O . LEU A 1 104 ? -4.022 -11.600 -10.495 1.00 94.81 104 LEU A O 1
ATOM 783 N N . LEU A 1 105 ? -2.143 -10.880 -11.501 1.00 95.00 105 LEU A N 1
ATOM 784 C CA . LEU A 1 105 ? -1.395 -10.665 -10.268 1.00 95.00 105 LEU A CA 1
ATOM 785 C C . LEU A 1 105 ? -2.077 -9.616 -9.384 1.00 95.00 105 LEU A C 1
ATOM 787 O O . LEU A 1 105 ? -2.249 -9.852 -8.193 1.00 95.00 105 LEU A O 1
ATOM 791 N N . GLY A 1 106 ? -2.504 -8.492 -9.961 1.00 94.00 106 GLY A N 1
ATOM 792 C CA . GLY A 1 106 ? -3.203 -7.434 -9.238 1.00 94.00 106 GLY A CA 1
ATOM 793 C C . GLY A 1 106 ? -4.567 -7.868 -8.695 1.00 94.00 106 GLY A C 1
ATOM 794 O O . GLY A 1 106 ? -4.913 -7.485 -7.583 1.00 94.00 106 GLY A O 1
ATOM 795 N N . LEU A 1 107 ? -5.309 -8.718 -9.413 1.00 92.31 107 LEU A N 1
ATOM 796 C CA . LEU A 1 107 ? -6.556 -9.320 -8.923 1.00 92.31 107 LEU A CA 1
ATOM 797 C C . LEU A 1 107 ? -6.311 -10.232 -7.712 1.00 92.31 107 LEU A C 1
ATOM 799 O O . LEU A 1 107 ? -7.019 -10.138 -6.710 1.00 92.31 107 LEU A O 1
ATOM 803 N N . ILE A 1 108 ? -5.291 -11.096 -7.784 1.00 93.31 108 ILE A N 1
ATOM 804 C CA . ILE A 1 108 ? -4.910 -11.990 -6.680 1.00 93.31 108 ILE A CA 1
ATOM 805 C C . ILE A 1 108 ? -4.439 -11.172 -5.473 1.00 93.31 108 ILE A C 1
ATOM 807 O O . ILE A 1 108 ? -4.903 -11.400 -4.355 1.00 93.31 108 ILE A O 1
ATOM 811 N N . ALA A 1 109 ? -3.550 -10.203 -5.704 1.00 93.75 109 ALA A N 1
ATOM 812 C CA . ALA A 1 109 ? -3.051 -9.308 -4.671 1.00 93.75 109 ALA A CA 1
ATOM 813 C C . ALA A 1 109 ? -4.204 -8.538 -4.023 1.00 93.75 109 ALA A C 1
ATOM 815 O O . ALA A 1 109 ? -4.339 -8.587 -2.807 1.00 93.75 109 ALA A O 1
ATOM 816 N N . GLY A 1 110 ? -5.090 -7.922 -4.811 1.00 91.06 110 GLY A N 1
ATOM 817 C CA . GLY A 1 110 ? -6.256 -7.186 -4.318 1.00 91.06 110 GLY A CA 1
ATOM 818 C C . GLY A 1 110 ? -7.203 -8.036 -3.467 1.00 91.06 110 GLY A C 1
ATOM 819 O O . GLY A 1 110 ? -7.707 -7.564 -2.448 1.00 91.06 110 GLY A O 1
ATOM 820 N N . SER A 1 111 ? -7.381 -9.315 -3.809 1.00 90.75 111 SER A N 1
ATOM 821 C CA . SER A 1 111 ? -8.168 -10.245 -2.990 1.00 90.75 111 SER A CA 1
ATOM 822 C C . SER A 1 111 ? -7.529 -10.482 -1.619 1.00 90.75 111 SER A C 1
ATOM 824 O O . SER A 1 111 ? -8.216 -10.507 -0.597 1.00 90.75 111 SER A O 1
ATOM 826 N N . PHE A 1 112 ? -6.196 -10.567 -1.567 1.00 92.19 112 PHE A N 1
ATOM 827 C CA . PHE A 1 112 ? -5.458 -10.599 -0.306 1.00 92.19 112 PHE A CA 1
ATOM 828 C C . PHE A 1 112 ? -5.503 -9.253 0.435 1.00 92.19 112 PHE A C 1
ATOM 830 O O . PHE A 1 112 ? -5.671 -9.246 1.654 1.00 92.19 112 PHE A O 1
ATOM 837 N N . LEU A 1 113 ? -5.436 -8.114 -0.268 1.00 91.31 113 LEU A N 1
ATOM 838 C CA . LEU A 1 113 ? -5.549 -6.791 0.359 1.00 91.31 113 LEU A CA 1
ATOM 839 C C . LEU A 1 113 ? -6.882 -6.651 1.097 1.00 91.31 113 LEU A C 1
ATOM 841 O O . LEU A 1 113 ? -6.886 -6.193 2.231 1.00 91.31 113 LEU A O 1
ATOM 845 N N . ASN A 1 114 ? -7.992 -7.138 0.534 1.00 89.50 114 ASN A N 1
ATOM 846 C CA . ASN A 1 114 ? -9.284 -7.171 1.231 1.00 89.50 114 ASN A CA 1
ATOM 847 C C . ASN A 1 114 ? -9.223 -7.906 2.585 1.00 89.50 114 ASN A C 1
ATOM 849 O O . ASN A 1 114 ? -9.874 -7.492 3.545 1.00 89.50 114 ASN A O 1
ATOM 853 N N . VAL A 1 115 ? -8.432 -8.982 2.685 1.00 90.25 115 VAL A N 1
ATOM 854 C CA . VAL A 1 115 ? -8.220 -9.705 3.949 1.00 90.25 115 VAL A CA 1
ATOM 855 C C . VAL A 1 115 ? -7.449 -8.841 4.943 1.00 90.25 115 VAL A C 1
ATOM 857 O O . VAL A 1 115 ? -7.843 -8.762 6.105 1.00 90.25 115 VAL A O 1
ATOM 860 N N . VAL A 1 116 ? -6.381 -8.177 4.495 1.00 91.94 116 VAL A N 1
ATOM 861 C CA . VAL A 1 116 ? -5.568 -7.286 5.338 1.00 91.94 116 VAL A CA 1
ATOM 862 C C . VAL A 1 116 ? -6.398 -6.105 5.835 1.00 91.94 116 VAL A C 1
ATOM 864 O O . VAL A 1 116 ? -6.436 -5.855 7.035 1.00 91.94 116 VAL A O 1
ATOM 867 N N . ILE A 1 117 ? -7.109 -5.438 4.927 1.00 89.50 117 ILE A N 1
ATOM 868 C CA . ILE A 1 117 ? -7.962 -4.279 5.196 1.00 89.50 117 ILE A CA 1
ATOM 869 C C . ILE A 1 117 ? -9.000 -4.594 6.278 1.00 89.50 117 ILE A C 1
ATOM 871 O O . ILE A 1 117 ? -9.190 -3.808 7.199 1.00 89.50 117 ILE A O 1
ATOM 875 N N . TYR A 1 118 ? -9.649 -5.757 6.188 1.00 88.19 118 TYR A N 1
ATOM 876 C CA . TYR A 1 118 ? -10.675 -6.154 7.148 1.00 88.19 118 TYR A CA 1
ATOM 877 C C . TYR A 1 118 ? -10.093 -6.638 8.485 1.00 88.19 118 TYR A C 1
ATOM 879 O O . TYR A 1 118 ? -10.608 -6.300 9.547 1.00 88.19 118 TYR A O 1
ATOM 887 N N . ARG A 1 119 ? -9.038 -7.465 8.461 1.00 90.25 119 ARG A N 1
ATOM 888 C CA . ARG A 1 119 ? -8.563 -8.165 9.670 1.00 90.25 119 ARG A CA 1
ATOM 889 C C . ARG A 1 119 ? -7.563 -7.377 10.491 1.00 90.25 119 ARG A C 1
ATOM 891 O O . ARG A 1 119 ? -7.545 -7.540 11.705 1.00 90.25 119 ARG A O 1
ATOM 898 N N . LEU A 1 120 ? -6.716 -6.571 9.858 1.00 91.50 120 LEU A N 1
ATOM 899 C CA . LEU A 1 120 ? -5.636 -5.888 10.562 1.00 91.50 120 LEU A CA 1
ATOM 900 C C . LEU A 1 120 ? -6.158 -4.922 11.646 1.00 91.50 120 LEU A C 1
ATOM 902 O O . LEU A 1 120 ? -5.659 -5.015 12.767 1.00 91.50 120 LEU A O 1
ATOM 906 N N . PRO A 1 121 ? -7.189 -4.084 11.401 1.00 90.06 121 PRO A N 1
ATOM 907 C CA . PRO A 1 121 ? -7.758 -3.228 12.447 1.00 90.06 121 PRO A CA 1
ATOM 908 C C . PRO A 1 121 ? -8.365 -4.036 13.601 1.00 90.06 121 PRO A C 1
ATOM 910 O O . PRO A 1 121 ? -8.103 -3.739 14.762 1.00 90.06 121 PRO A O 1
ATOM 913 N N . LEU A 1 122 ? -9.087 -5.121 13.289 1.00 88.69 122 LEU A N 1
ATOM 914 C CA . LEU A 1 122 ? -9.668 -6.024 14.292 1.00 88.69 122 LEU A CA 1
ATOM 915 C C . LEU A 1 122 ? -8.600 -6.690 15.170 1.00 88.69 122 LEU A C 1
ATOM 917 O O . LEU A 1 122 ? -8.800 -6.869 16.368 1.00 88.69 122 LEU A O 1
ATOM 921 N N . MET A 1 123 ? -7.466 -7.078 14.584 1.00 89.88 123 MET A N 1
ATOM 922 C CA . MET A 1 123 ? -6.350 -7.660 15.333 1.00 89.88 123 MET A CA 1
ATOM 923 C C . MET A 1 123 ? -5.733 -6.645 16.301 1.00 89.88 123 MET A C 1
ATOM 925 O O . MET A 1 123 ? -5.425 -7.006 17.434 1.00 89.88 123 MET A O 1
ATOM 929 N N . ILE A 1 124 ? -5.571 -5.391 15.867 1.00 89.00 124 ILE A N 1
ATOM 930 C CA . ILE A 1 124 ? -5.018 -4.309 16.693 1.00 89.00 124 ILE A CA 1
ATOM 931 C C . ILE A 1 124 ? -5.957 -3.990 17.862 1.00 89.00 124 ILE A C 1
ATOM 933 O O . ILE A 1 124 ? -5.499 -3.909 18.999 1.00 89.00 124 ILE A O 1
ATOM 937 N N . ASP A 1 125 ? -7.258 -3.868 17.600 1.00 87.56 125 ASP A N 1
ATOM 938 C CA . ASP A 1 125 ? -8.266 -3.554 18.620 1.00 87.56 125 ASP A CA 1
ATOM 939 C C . ASP A 1 125 ? -8.375 -4.646 19.698 1.00 87.56 125 ASP A C 1
ATOM 941 O O . ASP A 1 125 ? -8.411 -4.365 20.899 1.00 87.56 125 ASP A O 1
ATOM 945 N N . ARG A 1 126 ? -8.323 -5.919 19.287 1.00 86.19 126 ARG A N 1
ATOM 946 C CA . ARG A 1 126 ? -8.296 -7.058 20.218 1.00 86.19 126 ARG A CA 1
ATOM 947 C C . ARG A 1 126 ? -7.039 -7.092 21.071 1.00 86.19 126 ARG A C 1
ATOM 949 O O . ARG A 1 126 ? -7.120 -7.362 22.267 1.00 86.19 126 ARG A O 1
ATOM 956 N N . GLU A 1 127 ? -5.883 -6.837 20.465 1.00 87.06 127 GLU A N 1
ATOM 957 C CA . GLU A 1 127 ? -4.617 -6.797 21.193 1.00 87.06 127 GLU A CA 1
ATOM 958 C C . GLU A 1 127 ? -4.609 -5.648 22.208 1.00 87.06 127 GLU A C 1
ATOM 960 O O . GLU A 1 127 ? -4.245 -5.853 23.365 1.00 87.06 127 GLU A O 1
ATOM 965 N N . TRP A 1 128 ? -5.100 -4.470 21.816 1.00 85.25 128 TRP A N 1
ATOM 966 C CA . TRP A 1 128 ? -5.259 -3.329 22.714 1.00 85.25 128 TRP A CA 1
ATOM 967 C C . TRP A 1 128 ? -6.203 -3.642 23.878 1.00 85.25 128 TRP A C 1
ATOM 969 O O . TRP A 1 128 ? -5.852 -3.424 25.037 1.00 85.25 128 TRP A O 1
ATOM 979 N N . SER A 1 129 ? -7.373 -4.214 23.587 1.00 84.56 129 SER A N 1
ATOM 980 C CA . SER A 1 129 ? -8.368 -4.582 24.599 1.00 84.56 129 SER A CA 1
ATOM 981 C C . SER A 1 129 ? -7.812 -5.591 25.603 1.00 84.56 129 SER A C 1
ATOM 983 O O . SER A 1 129 ? -8.011 -5.447 26.808 1.00 84.56 129 SER A O 1
ATOM 985 N N . LYS A 1 130 ? -7.041 -6.571 25.121 1.00 83.62 130 LYS A N 1
ATOM 986 C CA . LYS A 1 130 ? -6.364 -7.566 25.958 1.00 83.62 130 LYS A CA 1
ATOM 987 C C . LYS A 1 130 ? -5.281 -6.945 26.842 1.00 83.62 130 LYS A C 1
ATOM 989 O O . LYS A 1 130 ? -5.142 -7.328 28.000 1.00 83.62 130 LYS A O 1
ATOM 994 N N . GLN A 1 131 ? -4.505 -5.997 26.321 1.00 85.69 131 GLN A N 1
ATOM 995 C CA . GLN A 1 131 ? -3.495 -5.288 27.112 1.00 85.69 131 GLN A CA 1
ATOM 996 C C . GLN A 1 131 ? -4.148 -4.400 28.175 1.00 85.69 131 GLN A C 1
ATOM 998 O O . GLN A 1 131 ? -3.724 -4.406 29.330 1.00 85.69 131 GLN A O 1
ATOM 1003 N N . ALA A 1 132 ? -5.216 -3.687 27.813 1.00 84.75 132 ALA A N 1
ATOM 1004 C CA . ALA A 1 132 ? -5.987 -2.877 28.747 1.00 84.75 132 ALA A CA 1
ATOM 1005 C C . ALA A 1 132 ? -6.595 -3.738 29.862 1.00 84.75 132 ALA A C 1
ATOM 1007 O O . ALA A 1 132 ? -6.458 -3.394 31.035 1.00 84.75 132 ALA A O 1
ATOM 1008 N N . SER A 1 133 ? -7.192 -4.888 29.525 1.00 80.19 133 SER A N 1
ATOM 1009 C CA . SER A 1 133 ? -7.737 -5.807 30.525 1.00 80.19 133 SER A CA 1
ATOM 1010 C C . SER A 1 133 ? -6.639 -6.357 31.437 1.00 80.19 133 SER A C 1
ATOM 1012 O O . SER A 1 133 ? -6.807 -6.365 32.645 1.00 80.19 133 SER A O 1
ATOM 1014 N N . GLN A 1 134 ? -5.471 -6.732 30.908 1.00 83.75 134 GLN A N 1
ATOM 1015 C CA . GLN A 1 134 ? -4.348 -7.208 31.728 1.00 83.75 134 GLN A CA 1
ATOM 1016 C C . GLN A 1 134 ? -3.812 -6.158 32.709 1.00 83.75 134 GLN A C 1
ATOM 1018 O O . GLN A 1 134 ? -3.370 -6.518 33.798 1.00 83.75 134 GLN A O 1
ATOM 1023 N N . LEU A 1 135 ? -3.827 -4.879 32.331 1.00 8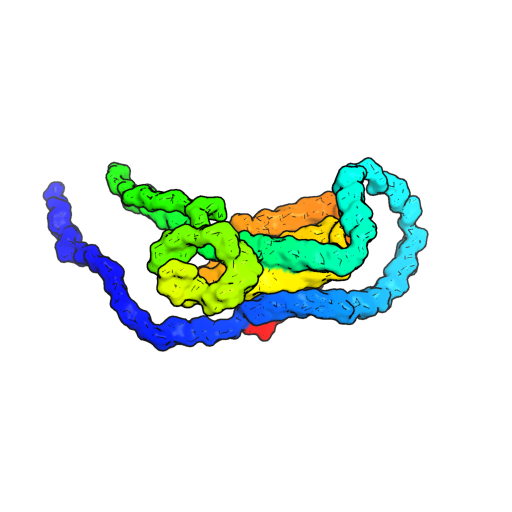5.56 135 LEU A N 1
ATOM 1024 C CA . LEU A 1 135 ? -3.380 -3.784 33.195 1.00 85.56 135 LEU A CA 1
ATOM 1025 C C . LEU A 1 135 ? -4.418 -3.407 34.261 1.00 85.56 135 LEU A C 1
ATOM 1027 O O . LEU A 1 135 ? -4.040 -2.933 35.331 1.00 85.56 135 LEU A O 1
ATOM 1031 N N . LEU A 1 136 ? -5.708 -3.581 33.960 1.00 83.56 136 LEU A N 1
ATOM 1032 C CA . LEU A 1 136 ? -6.820 -3.187 34.829 1.00 83.56 136 LEU A CA 1
ATOM 1033 C C . LEU A 1 136 ? -7.322 -4.327 35.730 1.00 83.56 136 LEU A C 1
ATOM 1035 O O . LEU A 1 136 ? -7.813 -4.054 36.827 1.00 83.56 136 LEU A O 1
ATOM 1039 N N . SER A 1 137 ? -7.204 -5.585 35.297 1.00 74.44 137 SER A N 1
ATOM 1040 C CA . SER A 1 137 ? -7.648 -6.757 36.054 1.00 74.44 137 SER A CA 1
ATOM 1041 C C . SER A 1 137 ? -6.723 -7.057 37.233 1.00 74.44 137 SER A C 1
ATOM 1043 O O . SER A 1 137 ? -5.496 -7.049 37.119 1.00 74.44 137 SER A O 1
ATOM 1045 N N . GLN A 1 138 ? -7.319 -7.416 38.372 1.00 61.34 138 GLN A N 1
ATOM 1046 C CA . GLN A 1 138 ? -6.589 -8.058 39.465 1.00 61.34 138 GLN A CA 1
ATOM 1047 C C . GLN A 1 138 ? -6.191 -9.487 39.043 1.00 61.34 138 GLN A C 1
ATOM 1049 O O . GLN A 1 138 ? -6.894 -10.104 38.235 1.00 61.34 138 GLN A O 1
ATOM 1054 N N . PRO A 1 139 ? -5.080 -10.051 39.554 1.00 54.28 139 PRO A N 1
ATOM 1055 C CA . PRO A 1 139 ? -4.662 -11.408 39.203 1.00 54.28 139 PRO A CA 1
ATOM 1056 C C . PRO A 1 139 ? -5.768 -12.431 39.536 1.00 54.28 139 PRO A C 1
ATOM 1058 O O . PRO A 1 139 ? -5.966 -12.772 40.699 1.00 54.28 139 PRO A O 1
ATOM 1061 N N . GLY A 1 140 ? -6.491 -12.908 38.513 1.00 57.97 140 GLY A N 1
ATOM 1062 C CA . GLY A 1 140 ? -7.588 -13.881 38.641 1.00 57.97 140 GLY A CA 1
ATOM 1063 C C . GLY A 1 140 ? -8.789 -13.656 37.709 1.00 57.97 140 GLY A C 1
ATOM 1064 O O . GLY A 1 140 ? -9.485 -14.618 37.397 1.00 57.97 140 GLY A O 1
ATOM 1065 N N . GLU A 1 141 ? -9.004 -12.434 37.210 1.00 60.84 141 GLU A N 1
ATOM 1066 C CA . GLU A 1 141 ? -10.065 -12.100 36.240 1.00 60.84 141 GLU A CA 1
ATOM 1067 C C . GLU A 1 141 ? -9.503 -12.083 34.812 1.00 60.84 141 GLU A C 1
ATOM 1069 O O . GLU A 1 141 ? -9.168 -11.034 34.259 1.00 60.84 141 GLU A O 1
ATOM 1074 N N . LEU A 1 142 ? -9.341 -13.265 34.213 1.00 63.44 142 LEU A N 1
ATOM 1075 C CA . LEU A 1 142 ? -9.043 -13.387 32.786 1.00 63.44 142 LEU A CA 1
ATOM 1076 C C . LEU A 1 142 ? -10.342 -13.703 32.038 1.00 63.44 142 LEU A C 1
ATOM 1078 O O . LEU A 1 142 ? -10.892 -14.796 32.172 1.00 63.44 142 LEU A O 1
ATOM 1082 N N . GLU A 1 143 ? -10.810 -12.718 31.269 1.00 61.62 143 GLU A N 1
ATOM 1083 C CA . GLU A 1 143 ? -11.904 -12.819 30.295 1.00 61.62 143 GLU A CA 1
ATOM 1084 C C . GLU A 1 143 ? -11.739 -14.046 29.368 1.00 61.62 143 GLU A C 1
ATOM 1086 O O . GLU A 1 143 ? -10.609 -14.480 29.101 1.00 61.62 143 GLU A O 1
ATOM 1091 N N . PRO A 1 144 ? -12.846 -14.629 28.861 1.00 59.22 144 PRO A N 1
ATOM 1092 C CA . PRO A 1 144 ? -12.802 -15.810 28.009 1.00 59.22 144 PRO A CA 1
ATOM 1093 C C . PRO A 1 144 ? -11.921 -15.586 26.775 1.00 59.22 144 PRO A C 1
ATOM 1095 O O . PRO A 1 144 ? -11.997 -14.565 26.096 1.00 59.22 144 PRO A O 1
ATOM 1098 N N . ALA A 1 145 ? -11.085 -16.580 26.472 1.00 60.66 145 ALA A N 1
ATOM 1099 C CA . ALA A 1 145 ? -10.190 -16.555 25.325 1.00 60.66 145 ALA A CA 1
ATOM 1100 C C . ALA A 1 145 ? -10.995 -16.537 24.014 1.00 60.66 145 ALA A C 1
ATOM 1102 O O . ALA A 1 145 ? -11.458 -17.578 23.540 1.00 60.66 145 ALA A O 1
ATOM 1103 N N . GLU A 1 146 ? -11.160 -15.354 23.419 1.00 66.31 146 GLU A N 1
ATOM 1104 C CA . GLU A 1 146 ? -11.673 -15.233 22.058 1.00 66.31 146 GLU A CA 1
ATOM 1105 C C . GLU A 1 146 ? -10.805 -16.038 21.081 1.00 66.31 146 GLU A C 1
ATOM 1107 O O . GLU A 1 146 ? -9.581 -16.129 21.220 1.00 66.31 146 GLU A O 1
ATOM 1112 N N . ALA A 1 147 ? -11.439 -16.616 20.058 1.00 69.88 147 ALA A N 1
ATOM 1113 C CA . ALA A 1 147 ? -10.729 -17.391 19.050 1.00 69.88 147 ALA A CA 1
ATOM 1114 C C . ALA A 1 147 ? -9.645 -16.531 18.361 1.00 69.88 147 ALA A C 1
ATOM 1116 O O . ALA A 1 147 ? -9.933 -15.399 17.947 1.00 69.88 147 ALA A O 1
ATOM 1117 N N . PRO A 1 148 ? -8.414 -17.056 18.196 1.00 74.50 148 PRO A N 1
ATOM 1118 C CA . PRO A 1 148 ? -7.315 -16.302 17.612 1.00 74.50 148 PRO A CA 1
ATOM 1119 C C . PRO A 1 148 ? -7.614 -15.963 16.148 1.00 74.50 148 PRO A C 1
ATOM 1121 O O . PRO A 1 148 ? -7.854 -16.851 15.326 1.00 74.50 148 PRO A O 1
ATOM 1124 N N . ILE A 1 149 ? -7.569 -14.671 15.820 1.00 83.12 149 ILE A N 1
ATOM 1125 C CA . ILE A 1 149 ? -7.656 -14.166 14.446 1.00 83.12 149 ILE A CA 1
ATOM 1126 C C . ILE A 1 149 ? -6.265 -13.728 14.003 1.00 83.12 149 ILE A C 1
ATOM 1128 O O . ILE A 1 149 ? -5.576 -12.989 14.700 1.00 83.12 149 ILE A O 1
ATOM 1132 N N . ASN A 1 150 ? -5.863 -14.177 12.821 1.00 87.00 150 ASN A N 1
ATOM 1133 C CA . ASN A 1 150 ? -4.681 -13.701 12.124 1.00 87.00 150 ASN A CA 1
ATOM 1134 C C . ASN A 1 150 ? -4.988 -13.509 10.623 1.00 87.00 150 ASN A C 1
ATOM 1136 O O . ASN A 1 150 ? -6.109 -13.720 10.147 1.00 87.00 150 ASN A O 1
ATOM 1140 N N . LEU A 1 151 ? -3.987 -13.093 9.846 1.00 85.62 151 LEU A N 1
ATOM 1141 C CA . LEU A 1 151 ? -4.167 -12.835 8.411 1.00 85.62 151 LEU A CA 1
ATOM 1142 C C . LEU A 1 151 ? -4.499 -14.099 7.595 1.00 85.62 151 LEU A C 1
ATOM 1144 O O . LEU A 1 151 ? -5.090 -13.995 6.527 1.00 85.62 151 LEU A O 1
ATOM 1148 N N . ILE A 1 152 ? -4.160 -15.288 8.097 1.00 84.81 152 ILE A N 1
ATOM 1149 C CA . ILE A 1 152 ? -4.323 -16.573 7.396 1.00 84.81 152 ILE A CA 1
ATOM 1150 C C . ILE A 1 152 ? -5.583 -17.319 7.877 1.00 84.81 152 ILE A C 1
ATOM 1152 O O . ILE A 1 152 ? -6.248 -18.003 7.102 1.00 84.81 152 ILE A O 1
ATOM 1156 N N . SER A 1 153 ? -5.934 -17.170 9.152 1.00 81.06 153 SER A N 1
ATOM 1157 C CA . SER A 1 153 ? -6.960 -17.912 9.879 1.00 81.06 153 SER A CA 1
ATOM 1158 C C . SER A 1 153 ? -7.864 -16.948 10.653 1.00 81.06 153 SER A C 1
ATOM 1160 O O . SER A 1 153 ? -7.348 -16.040 11.303 1.00 81.06 153 SER A O 1
ATOM 1162 N N . PRO A 1 154 ? -9.195 -17.127 10.643 1.00 82.62 154 PRO A N 1
ATOM 1163 C CA . PRO A 1 154 ? -9.953 -18.210 10.007 1.00 82.62 154 PRO A CA 1
ATOM 1164 C C . PRO A 1 154 ? -9.986 -18.085 8.473 1.00 82.62 154 PRO A C 1
ATOM 1166 O O . PRO A 1 154 ? -9.373 -17.183 7.903 1.00 82.62 154 PRO A O 1
ATOM 1169 N N . ARG A 1 155 ? -10.668 -18.991 7.763 1.00 82.88 155 ARG A N 1
ATOM 1170 C CA . ARG A 1 155 ? -10.831 -18.876 6.298 1.00 82.88 155 ARG A CA 1
ATOM 1171 C C . ARG A 1 155 ? -11.730 -17.676 5.955 1.00 82.88 155 ARG A C 1
ATOM 1173 O O . ARG A 1 155 ? -12.199 -16.968 6.839 1.00 82.88 155 ARG A O 1
ATOM 1180 N N . SER A 1 156 ? -11.944 -17.376 4.678 1.00 79.06 156 SER A N 1
ATOM 1181 C CA . SER A 1 156 ? -12.954 -16.377 4.298 1.00 79.06 156 SER A CA 1
ATOM 1182 C C . SER A 1 156 ? -14.349 -16.897 4.674 1.00 79.06 156 SER A C 1
ATOM 1184 O O . SER A 1 156 ? -14.685 -18.035 4.339 1.00 79.06 156 SER A O 1
ATOM 1186 N N . HIS A 1 157 ? -15.157 -16.082 5.355 1.00 83.94 157 HIS A N 1
ATOM 1187 C CA . HIS A 1 157 ? -16.515 -16.421 5.798 1.00 83.94 157 HIS A CA 1
ATOM 1188 C C . HIS A 1 157 ? -17.493 -15.309 5.415 1.00 83.94 157 HIS A C 1
ATOM 1190 O O . HIS A 1 157 ? -17.106 -14.149 5.283 1.00 83.94 157 HIS A O 1
ATOM 1196 N N . CYS A 1 158 ? -18.766 -15.658 5.228 1.00 80.25 158 CYS A N 1
ATOM 1197 C CA . CYS A 1 158 ? -19.811 -14.658 5.028 1.00 80.25 158 CYS A CA 1
ATOM 1198 C C . CYS A 1 158 ? -20.110 -13.925 6.350 1.00 80.25 158 CYS A C 1
ATOM 1200 O O . CYS A 1 158 ? -20.367 -14.602 7.343 1.00 80.25 158 CYS A O 1
ATOM 1202 N N . PRO A 1 159 ? -20.174 -12.582 6.382 1.00 75.19 159 PRO A N 1
ATOM 1203 C CA . PRO A 1 159 ? -20.441 -11.837 7.616 1.00 75.19 159 PRO A CA 1
ATOM 1204 C C . PRO A 1 159 ? -21.853 -12.062 8.183 1.00 75.19 159 PRO A C 1
ATOM 1206 O O . PRO A 1 159 ? -22.061 -11.877 9.374 1.00 75.19 159 PRO A O 1
ATOM 1209 N N . ALA A 1 160 ? -22.822 -12.472 7.354 1.00 80.38 160 ALA A N 1
ATOM 1210 C CA . ALA A 1 160 ? -24.209 -12.666 7.786 1.00 80.38 160 ALA A CA 1
ATOM 1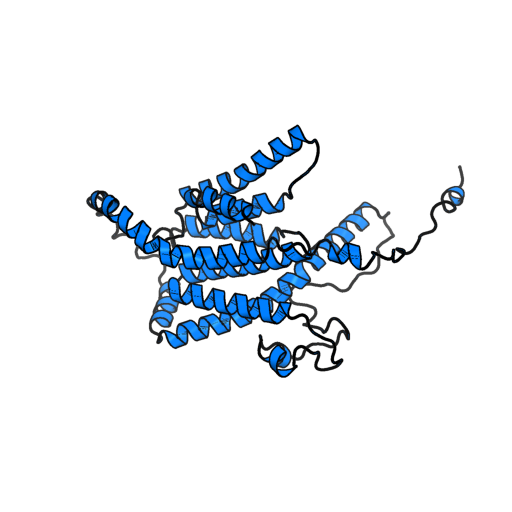211 C C . ALA A 1 160 ? -24.476 -14.069 8.355 1.00 80.38 160 ALA A C 1
ATOM 1213 O O . ALA A 1 160 ? -25.127 -14.208 9.383 1.00 80.38 160 ALA A O 1
ATOM 1214 N N . CYS A 1 161 ? -23.997 -15.121 7.684 1.00 83.25 161 CYS A N 1
ATOM 1215 C CA . CYS A 1 161 ? -24.286 -16.511 8.068 1.00 83.25 161 CYS A CA 1
ATOM 1216 C C . CYS A 1 161 ? -23.069 -17.279 8.596 1.00 83.25 161 CYS A C 1
ATOM 1218 O O . CYS A 1 161 ? -23.187 -18.454 8.929 1.00 83.25 161 CYS A O 1
ATOM 1220 N N . ASN A 1 162 ? -21.889 -16.654 8.611 1.00 81.81 162 ASN A N 1
ATOM 1221 C CA . ASN A 1 162 ? -20.604 -17.245 8.989 1.00 81.81 162 ASN A CA 1
ATOM 1222 C C . ASN A 1 162 ? -20.201 -18.507 8.193 1.00 81.81 162 ASN A C 1
ATOM 1224 O O . ASN A 1 162 ? -19.219 -19.181 8.516 1.00 81.81 162 ASN A O 1
ATOM 1228 N N . SER A 1 163 ? -20.923 -18.836 7.110 1.00 82.56 163 SER A N 1
ATOM 1229 C CA . SER A 1 163 ? -20.601 -20.000 6.287 1.00 82.56 163 SER A CA 1
ATOM 1230 C C . SER A 1 163 ? -19.241 -19.797 5.611 1.00 82.56 163 SER A C 1
ATOM 1232 O O . SER A 1 163 ? -18.996 -18.702 5.086 1.00 82.56 163 SER A O 1
ATOM 1234 N N . PRO A 1 164 ? -18.367 -20.818 5.581 1.00 82.69 164 PRO A N 1
ATOM 1235 C CA . PRO A 1 164 ? -17.092 -20.728 4.882 1.00 82.69 164 PRO A CA 1
ATOM 1236 C C . PRO A 1 164 ? -17.310 -20.491 3.388 1.00 82.69 164 PRO A C 1
ATOM 1238 O O . PRO A 1 164 ? -18.124 -21.154 2.745 1.00 82.69 164 PRO A O 1
ATOM 1241 N N . VAL A 1 165 ? -16.554 -19.553 2.824 1.00 79.25 165 VAL A N 1
ATOM 1242 C CA . VAL A 1 165 ? -16.578 -19.267 1.391 1.00 79.25 165 VAL A CA 1
ATOM 1243 C C . VAL A 1 165 ? -15.761 -20.341 0.671 1.00 79.25 165 VAL A C 1
ATOM 1245 O O . VAL A 1 165 ? -14.582 -20.563 0.960 1.00 79.25 165 VAL A O 1
ATOM 1248 N N . ALA A 1 166 ? -16.402 -21.052 -0.259 1.00 79.56 166 ALA A N 1
ATOM 1249 C CA . ALA A 1 166 ? -15.736 -22.057 -1.082 1.00 79.56 166 ALA A CA 1
ATOM 1250 C C . ALA A 1 166 ? -14.636 -21.412 -1.943 1.00 79.56 166 ALA A C 1
ATOM 1252 O O . ALA A 1 166 ? -14.808 -20.299 -2.429 1.00 79.56 166 ALA A O 1
ATOM 1253 N N . ALA A 1 167 ? -13.542 -22.132 -2.217 1.00 77.50 167 ALA A N 1
ATOM 1254 C CA . ALA A 1 167 ? -12.407 -21.594 -2.984 1.00 77.50 167 ALA A CA 1
ATOM 1255 C C . ALA A 1 167 ? -12.812 -21.043 -4.368 1.00 77.50 167 ALA A C 1
ATOM 1257 O O . ALA A 1 167 ? -12.313 -20.009 -4.793 1.00 77.50 167 ALA A O 1
ATOM 1258 N N . ARG A 1 168 ? -13.790 -21.672 -5.033 1.00 74.75 168 ARG A N 1
ATOM 1259 C CA . ARG A 1 168 ? -14.365 -21.193 -6.304 1.00 74.75 168 ARG A CA 1
ATOM 1260 C C . ARG A 1 168 ? -15.102 -19.850 -6.200 1.00 74.75 168 ARG A C 1
ATOM 1262 O O . ARG A 1 168 ? -15.237 -19.155 -7.196 1.00 74.75 168 ARG A O 1
ATOM 1269 N N . HIS A 1 169 ? -15.589 -19.488 -5.015 1.00 76.69 169 HIS A N 1
ATOM 1270 C CA . HIS A 1 169 ? -16.229 -18.196 -4.760 1.00 76.69 169 HIS A CA 1
ATOM 1271 C C . HIS A 1 169 ? -15.212 -17.129 -4.306 1.00 76.69 169 HIS A C 1
ATOM 1273 O O . HIS A 1 169 ? -15.576 -15.964 -4.206 1.00 76.69 169 HIS A O 1
ATOM 1279 N N . ASN A 1 170 ? -13.942 -17.501 -4.104 1.00 79.50 170 ASN A N 1
ATOM 1280 C CA . ASN A 1 170 ? -12.829 -16.575 -3.864 1.00 79.50 170 ASN A CA 1
ATOM 1281 C C . ASN A 1 170 ? -12.116 -16.151 -5.167 1.00 79.50 170 ASN A C 1
ATOM 1283 O O . ASN A 1 170 ? -11.024 -15.598 -5.103 1.00 79.50 170 ASN A O 1
ATOM 1287 N N . VAL A 1 171 ? -12.680 -16.434 -6.351 1.00 80.00 171 VAL A N 1
ATOM 1288 C CA . VAL A 1 171 ? -12.098 -15.960 -7.618 1.00 80.00 171 VAL A CA 1
ATOM 1289 C C . VAL A 1 171 ? -12.377 -14.455 -7.761 1.00 80.00 171 VAL A C 1
ATOM 1291 O O . VAL A 1 171 ? -13.554 -14.103 -7.883 1.00 80.00 171 VAL A O 1
ATOM 1294 N N . PRO A 1 172 ? -11.344 -13.587 -7.779 1.00 79.50 172 PRO A N 1
ATOM 1295 C CA . PRO A 1 172 ? -11.513 -12.133 -7.725 1.00 79.50 172 PRO A CA 1
ATOM 1296 C C . PRO A 1 172 ? -12.421 -11.616 -8.839 1.00 79.50 172 PRO A C 1
ATOM 1298 O O . PRO A 1 172 ? -12.275 -12.053 -9.982 1.00 79.50 172 PRO A O 1
ATOM 1301 N N . VAL A 1 173 ? -13.316 -10.676 -8.521 1.00 81.12 173 VAL A N 1
ATOM 1302 C CA . VAL A 1 173 ? -14.302 -10.003 -9.395 1.00 81.12 173 VAL A CA 1
ATOM 1303 C C . VAL A 1 173 ? -15.320 -10.943 -10.064 1.00 81.12 173 VAL A C 1
ATOM 1305 O O . VAL A 1 173 ? -16.523 -10.687 -10.024 1.00 81.12 173 VAL A O 1
ATOM 1308 N N . LEU A 1 174 ? -14.877 -12.054 -10.649 1.00 82.19 174 LEU A N 1
ATOM 1309 C CA . LEU A 1 174 ? -15.692 -13.020 -11.370 1.00 82.19 174 LEU A CA 1
ATOM 1310 C C . LEU A 1 174 ? -16.719 -13.694 -10.457 1.00 82.19 174 LEU A C 1
ATOM 1312 O O . LEU A 1 174 ? -17.882 -13.807 -10.839 1.00 82.19 174 LEU A O 1
ATOM 1316 N N . SER A 1 175 ? -16.330 -14.112 -9.247 1.00 80.12 175 SER A N 1
ATOM 1317 C CA . SER A 1 175 ? -17.277 -14.734 -8.316 1.00 80.12 175 SER A CA 1
ATOM 1318 C C . SER A 1 175 ? -18.368 -13.757 -7.880 1.00 80.12 175 SER A C 1
ATOM 1320 O O . SER A 1 175 ? -19.533 -14.143 -7.794 1.00 80.12 175 SER A O 1
ATOM 1322 N N . TYR A 1 176 ? -18.014 -12.485 -7.674 1.00 83.25 176 TYR A N 1
ATOM 1323 C CA . TYR A 1 176 ? -18.956 -11.432 -7.309 1.00 83.25 176 TYR A CA 1
ATOM 1324 C C . TYR A 1 176 ? -19.981 -11.193 -8.422 1.00 83.25 176 TYR A C 1
ATOM 1326 O O . TYR A 1 176 ? -21.176 -11.123 -8.144 1.00 83.25 176 TYR A O 1
ATOM 1334 N N . LEU A 1 177 ? -19.536 -11.125 -9.682 1.00 85.00 177 LEU A N 1
ATOM 1335 C CA . LEU A 1 177 ? -20.427 -10.953 -10.833 1.00 85.00 177 LEU A CA 1
ATOM 1336 C C . LEU A 1 177 ? -21.351 -12.162 -11.033 1.00 85.00 177 LEU A C 1
ATOM 1338 O O . LEU A 1 177 ? -22.552 -11.985 -11.228 1.00 85.00 177 LEU A O 1
ATOM 1342 N N . LEU A 1 178 ? -20.816 -13.383 -10.931 1.00 86.31 178 LEU A N 1
ATOM 1343 C CA . LEU A 1 178 ? -21.593 -14.618 -11.093 1.00 86.31 178 LEU A CA 1
ATOM 1344 C C . LEU A 1 178 ? -22.640 -14.807 -9.988 1.00 86.31 178 LEU A C 1
ATOM 1346 O O . LEU A 1 178 ? -23.736 -15.290 -10.260 1.00 86.31 178 LEU A O 1
ATOM 1350 N N . LEU A 1 179 ? -22.320 -14.409 -8.755 1.00 84.19 179 LEU A N 1
ATOM 1351 C CA . LEU A 1 179 ? -23.236 -14.461 -7.613 1.00 84.19 179 LEU A CA 1
ATOM 1352 C C . LEU A 1 179 ? -24.097 -13.192 -7.476 1.00 84.19 179 LEU A C 1
ATOM 1354 O O . LEU A 1 179 ? -24.814 -13.047 -6.489 1.00 84.19 179 LEU A O 1
ATOM 1358 N N . GLN A 1 180 ? -24.010 -12.255 -8.431 1.00 85.19 180 GLN A N 1
ATOM 1359 C CA . GLN A 1 180 ? -24.728 -10.972 -8.423 1.00 85.19 180 GLN A CA 1
ATOM 1360 C C . GLN A 1 180 ? -24.535 -10.169 -7.122 1.00 85.19 180 GLN A C 1
ATOM 1362 O O . GLN A 1 180 ? -25.449 -9.499 -6.636 1.00 85.19 180 GLN A O 1
ATOM 1367 N N . GLY A 1 181 ? -23.341 -10.264 -6.534 1.00 80.81 181 GLY A N 1
ATOM 1368 C CA . GLY A 1 181 ? -22.996 -9.624 -5.271 1.00 80.81 181 GLY A CA 1
ATOM 1369 C C . GLY A 1 181 ? -23.714 -10.209 -4.055 1.00 80.81 181 GLY A C 1
ATOM 1370 O O . GLY A 1 181 ? -23.876 -9.503 -3.062 1.00 80.81 181 GLY A O 1
ATOM 1371 N N . ARG A 1 182 ? -24.171 -11.465 -4.108 1.00 84.50 182 ARG A N 1
ATOM 1372 C CA . ARG A 1 182 ? -24.877 -12.131 -3.004 1.00 84.50 182 ARG A CA 1
ATOM 1373 C C . ARG A 1 182 ? -24.125 -13.350 -2.487 1.00 84.50 182 ARG A C 1
ATOM 1375 O O . ARG A 1 182 ? -23.326 -13.971 -3.185 1.00 84.50 182 ARG A O 1
ATOM 1382 N N . CYS A 1 183 ? -24.359 -13.701 -1.228 1.00 83.31 183 CYS A N 1
ATOM 1383 C CA . CYS A 1 183 ? -23.824 -14.931 -0.661 1.00 83.31 183 CYS A CA 1
ATOM 1384 C C . CYS A 1 183 ? -24.512 -16.153 -1.286 1.00 83.31 183 CYS A C 1
ATOM 1386 O O . CYS A 1 183 ? -25.734 -16.237 -1.287 1.00 83.31 183 CYS A O 1
ATOM 1388 N N . ALA A 1 184 ? -23.733 -17.151 -1.708 1.00 83.69 184 ALA A N 1
ATOM 1389 C CA . ALA A 1 184 ? -24.261 -18.387 -2.290 1.00 83.69 184 ALA A CA 1
ATOM 1390 C C . ALA A 1 184 ? -25.164 -19.211 -1.343 1.00 83.69 184 ALA A C 1
ATOM 1392 O O . ALA A 1 184 ? -25.914 -20.058 -1.817 1.00 83.69 184 ALA A O 1
ATOM 1393 N N . THR A 1 185 ? -25.067 -19.001 -0.023 1.00 83.81 185 THR A N 1
ATOM 1394 C CA . THR A 1 185 ? -25.804 -19.785 0.986 1.00 83.81 185 THR A CA 1
ATOM 1395 C C . THR A 1 185 ? -27.007 -19.032 1.553 1.00 83.81 185 THR A C 1
ATOM 1397 O O . THR A 1 185 ? -28.072 -19.617 1.705 1.00 83.81 185 THR A O 1
ATOM 1400 N N . CYS A 1 186 ? -26.842 -17.752 1.909 1.00 84.38 186 CYS A N 1
ATOM 1401 C CA . CYS A 1 186 ? -27.871 -16.971 2.611 1.00 84.38 186 CYS A CA 1
ATOM 1402 C C . CYS A 1 186 ? -28.446 -15.801 1.801 1.00 84.38 186 CYS A C 1
ATOM 1404 O O . CYS A 1 186 ? -29.241 -15.040 2.341 1.00 84.38 186 CYS A O 1
ATOM 1406 N N . ASP A 1 187 ? -28.012 -15.615 0.550 1.00 83.81 187 ASP A N 1
ATOM 1407 C CA . ASP A 1 187 ? -28.426 -14.525 -0.349 1.00 83.81 187 ASP A CA 1
ATOM 1408 C C . ASP A 1 187 ? -28.190 -13.095 0.187 1.00 83.81 187 ASP A C 1
ATOM 1410 O O . ASP A 1 187 ? -28.613 -12.100 -0.405 1.00 83.81 187 ASP A O 1
ATOM 1414 N N . ALA A 1 188 ? -27.459 -12.965 1.299 1.00 83.19 188 ALA A N 1
ATOM 1415 C CA . ALA A 1 188 ? -27.093 -11.674 1.861 1.00 83.19 188 ALA A CA 1
ATOM 1416 C C . ALA A 1 188 ? -26.217 -10.887 0.878 1.00 83.19 188 ALA A C 1
ATOM 1418 O O . ALA A 1 188 ? -25.307 -11.443 0.255 1.00 83.19 188 ALA A O 1
ATOM 1419 N N . LYS A 1 189 ? -26.474 -9.580 0.767 1.00 84.75 189 LYS A N 1
ATOM 1420 C CA . LYS A 1 189 ? -25.709 -8.680 -0.102 1.00 84.75 189 LYS A CA 1
ATOM 1421 C C . LYS A 1 189 ? -24.280 -8.512 0.418 1.00 84.75 189 LYS A C 1
ATOM 1423 O O . LYS A 1 189 ? -24.067 -8.201 1.586 1.00 84.75 189 LYS A O 1
ATOM 1428 N N . ILE A 1 190 ? -23.313 -8.684 -0.474 1.00 81.38 190 ILE A N 1
ATOM 1429 C CA . ILE A 1 190 ? -21.887 -8.465 -0.241 1.00 81.38 190 ILE A CA 1
ATOM 1430 C C . ILE A 1 190 ? -21.538 -7.049 -0.710 1.00 81.38 190 ILE A C 1
ATOM 1432 O O . ILE A 1 190 ? -21.912 -6.637 -1.812 1.00 81.38 190 ILE A O 1
ATOM 1436 N N . SER A 1 191 ? -20.808 -6.307 0.127 1.00 81.94 191 SER A N 1
ATOM 1437 C CA . SER A 1 191 ? -20.397 -4.931 -0.171 1.00 81.94 191 SER A CA 1
ATOM 1438 C C . SER A 1 191 ? -19.637 -4.839 -1.509 1.00 81.94 191 SER A C 1
ATOM 1440 O O . SER A 1 191 ? -18.749 -5.660 -1.755 1.00 81.94 191 SER A O 1
ATOM 1442 N N . PRO A 1 192 ? -19.918 -3.835 -2.364 1.00 82.38 192 PRO A N 1
ATOM 1443 C CA . PRO A 1 192 ? -19.191 -3.624 -3.622 1.00 82.38 192 PRO A CA 1
ATOM 1444 C C . PRO A 1 192 ? -17.730 -3.198 -3.408 1.00 82.38 192 PRO A C 1
ATOM 1446 O O . PRO A 1 192 ? -16.953 -3.133 -4.357 1.00 82.38 192 PRO A O 1
ATOM 1449 N N . ARG A 1 193 ? -17.326 -2.941 -2.161 1.00 82.69 193 ARG A N 1
ATOM 1450 C CA . ARG A 1 193 ? -15.947 -2.621 -1.804 1.00 82.69 193 ARG A CA 1
ATOM 1451 C C . ARG A 1 193 ? -14.954 -3.716 -2.199 1.00 82.69 193 ARG A C 1
ATOM 1453 O O . ARG A 1 193 ? -13.887 -3.405 -2.714 1.00 82.69 193 ARG A O 1
ATOM 1460 N N . TYR A 1 194 ? -15.312 -4.982 -1.985 1.00 82.31 194 TYR A N 1
ATOM 1461 C CA . TYR A 1 194 ? -14.430 -6.115 -2.273 1.00 82.31 194 TYR A CA 1
ATOM 1462 C C . TYR A 1 194 ? -14.001 -6.168 -3.751 1.00 82.31 194 TYR A C 1
ATOM 1464 O O . TYR A 1 194 ? -12.794 -6.107 -4.006 1.00 82.31 194 TYR A O 1
ATOM 1472 N N . PRO A 1 195 ? -14.932 -6.196 -4.732 1.00 84.94 195 PRO A N 1
ATOM 1473 C CA . PRO A 1 195 ? -14.553 -6.172 -6.143 1.00 84.94 195 PRO A CA 1
ATOM 1474 C C . PRO A 1 195 ? -13.910 -4.843 -6.565 1.00 84.94 195 PRO A C 1
ATOM 1476 O O . PRO A 1 195 ? -13.107 -4.837 -7.494 1.00 84.94 195 PRO A O 1
ATOM 1479 N N . LEU A 1 196 ? -14.210 -3.724 -5.890 1.00 86.06 196 LEU A N 1
ATOM 1480 C CA . LEU A 1 196 ? -13.568 -2.439 -6.176 1.00 86.06 196 LEU A CA 1
ATOM 1481 C C . LEU A 1 196 ? -12.067 -2.466 -5.851 1.00 86.06 196 LEU A C 1
ATOM 1483 O O . LEU A 1 196 ? -11.267 -2.071 -6.693 1.00 86.06 196 LEU A O 1
ATOM 1487 N N . ILE A 1 197 ? -11.668 -2.967 -4.677 1.00 86.75 197 ILE A N 1
ATOM 1488 C CA . ILE A 1 197 ? -10.247 -3.089 -4.297 1.00 86.75 197 ILE A CA 1
ATOM 1489 C C . ILE A 1 197 ? -9.502 -4.041 -5.240 1.00 86.75 197 ILE A C 1
ATOM 1491 O O . ILE A 1 197 ? -8.369 -3.760 -5.635 1.00 86.75 197 ILE A O 1
ATOM 1495 N N . GLU A 1 198 ? -10.139 -5.140 -5.647 1.00 89.31 198 GLU A N 1
ATOM 1496 C CA . GLU A 1 198 ? -9.572 -6.087 -6.615 1.00 89.31 198 GLU A CA 1
ATOM 1497 C C . GLU A 1 198 ? -9.353 -5.432 -7.982 1.00 89.31 198 GLU A C 1
ATOM 1499 O O . GLU A 1 198 ? -8.265 -5.539 -8.552 1.00 89.31 198 GLU A O 1
ATOM 1504 N N . LEU A 1 199 ? -10.348 -4.693 -8.484 1.00 86.94 199 LEU A N 1
ATOM 1505 C CA . LEU A 1 199 ? -10.251 -3.987 -9.758 1.00 86.94 199 LEU A CA 1
ATOM 1506 C C . LEU A 1 199 ? -9.219 -2.853 -9.712 1.00 86.94 199 LEU A C 1
ATOM 1508 O O . LEU A 1 199 ? -8.415 -2.731 -10.633 1.00 86.94 199 LEU A O 1
ATOM 1512 N N . LEU A 1 200 ? -9.196 -2.055 -8.641 1.00 86.06 200 LEU A N 1
ATOM 1513 C CA . LEU A 1 200 ? -8.201 -0.996 -8.448 1.00 86.06 200 LEU A CA 1
ATOM 1514 C C . LEU A 1 200 ? -6.784 -1.571 -8.412 1.00 86.06 200 LEU A C 1
ATOM 1516 O O . LEU A 1 200 ? -5.897 -1.056 -9.088 1.00 86.06 200 LEU A O 1
ATOM 1520 N N . SER A 1 201 ? -6.580 -2.676 -7.692 1.00 89.94 201 SER A N 1
ATOM 1521 C CA . SER A 1 201 ? -5.282 -3.355 -7.628 1.00 89.94 201 SER A CA 1
ATOM 1522 C C . SER A 1 201 ? -4.865 -3.903 -8.995 1.00 89.94 201 SER A C 1
ATOM 1524 O O . SER A 1 201 ? -3.697 -3.791 -9.370 1.00 89.94 201 SER A O 1
ATOM 1526 N N . ALA A 1 202 ? -5.805 -4.443 -9.774 1.00 89.88 202 ALA A N 1
ATOM 1527 C CA . ALA A 1 202 ? -5.563 -4.934 -11.129 1.00 89.88 202 ALA A CA 1
ATOM 1528 C C . ALA A 1 202 ? -5.195 -3.812 -12.113 1.00 89.88 202 ALA A C 1
ATOM 1530 O O . ALA A 1 202 ? -4.191 -3.921 -12.819 1.00 89.88 202 ALA A O 1
ATOM 1531 N N . LEU A 1 203 ? -5.965 -2.720 -12.126 1.00 88.00 203 LEU A N 1
ATOM 1532 C CA . LEU A 1 203 ? -5.721 -1.552 -12.978 1.00 88.00 203 LEU A CA 1
ATOM 1533 C C . LEU A 1 203 ? -4.399 -0.864 -12.628 1.00 88.00 203 LEU A C 1
ATOM 1535 O O . LEU A 1 203 ? -3.610 -0.546 -13.522 1.00 88.00 203 LEU A O 1
ATOM 1539 N N . LEU A 1 204 ? -4.125 -0.687 -11.334 1.00 86.25 204 LEU A N 1
ATOM 1540 C CA . LEU A 1 204 ? -2.866 -0.130 -10.854 1.00 86.25 204 LEU A CA 1
ATOM 1541 C C . LEU A 1 204 ? -1.686 -0.999 -11.298 1.00 86.25 204 LEU A C 1
ATOM 1543 O O . LEU A 1 204 ? -0.711 -0.484 -11.845 1.00 86.25 204 LEU A O 1
ATOM 1547 N N . SER A 1 205 ? -1.802 -2.320 -11.134 1.00 89.81 205 SER A N 1
ATOM 1548 C CA . SER A 1 205 ? -0.730 -3.247 -11.501 1.00 89.81 205 SER A CA 1
ATOM 1549 C C . SER A 1 205 ? -0.459 -3.252 -13.001 1.00 89.81 205 SER A C 1
ATOM 1551 O O . SER A 1 205 ? 0.697 -3.190 -13.421 1.00 89.81 205 SER A O 1
ATOM 1553 N N . ALA A 1 206 ? -1.517 -3.260 -13.814 1.00 88.12 206 ALA A N 1
ATOM 1554 C CA . ALA A 1 206 ? -1.406 -3.157 -15.262 1.00 88.12 206 ALA A CA 1
ATOM 1555 C C . ALA A 1 206 ? -0.710 -1.860 -15.685 1.00 88.12 206 ALA A C 1
ATOM 1557 O O . ALA A 1 206 ? 0.177 -1.887 -16.534 1.00 88.12 206 ALA A O 1
ATOM 1558 N N . THR A 1 207 ? -1.067 -0.737 -15.060 1.00 83.38 207 THR A N 1
ATOM 1559 C CA . THR A 1 207 ? -0.514 0.575 -15.410 1.00 83.38 207 THR A CA 1
ATOM 1560 C C . THR A 1 207 ? 0.955 0.708 -15.013 1.00 83.38 207 THR A C 1
ATOM 1562 O O . THR A 1 207 ? 1.767 1.212 -15.790 1.00 83.38 207 THR A O 1
ATOM 1565 N N . ILE A 1 208 ? 1.324 0.203 -13.833 1.00 84.75 208 ILE A N 1
ATOM 1566 C CA . ILE A 1 208 ? 2.715 0.170 -13.371 1.00 84.75 208 ILE A CA 1
ATOM 1567 C C . ILE A 1 208 ? 3.568 -0.682 -14.310 1.00 84.75 208 ILE A C 1
ATOM 1569 O O . ILE A 1 208 ? 4.616 -0.226 -14.760 1.00 84.75 208 ILE A O 1
ATOM 1573 N N . ILE A 1 209 ? 3.117 -1.888 -14.656 1.00 86.44 209 ILE A N 1
ATOM 1574 C CA . ILE A 1 209 ? 3.879 -2.786 -15.532 1.00 86.44 209 ILE A CA 1
ATOM 1575 C C . ILE A 1 209 ? 3.899 -2.293 -16.979 1.00 86.44 209 ILE A C 1
ATOM 1577 O O . ILE A 1 209 ? 4.906 -2.467 -17.660 1.00 86.44 209 ILE A O 1
ATOM 1581 N N . TRP A 1 210 ? 2.849 -1.622 -17.451 1.00 82.81 210 TRP A N 1
ATOM 1582 C CA . TRP A 1 210 ? 2.872 -0.961 -18.755 1.00 82.81 210 TRP A CA 1
ATOM 1583 C C . TRP A 1 210 ? 3.956 0.124 -18.826 1.00 82.81 210 TRP A C 1
ATOM 1585 O O . TRP A 1 210 ? 4.617 0.264 -19.852 1.00 82.81 210 TRP A O 1
ATOM 1595 N N . LYS A 1 211 ? 4.178 0.853 -17.727 1.00 79.88 211 LYS A N 1
ATOM 1596 C CA . LYS A 1 211 ? 5.137 1.959 -17.672 1.00 79.88 211 LYS A CA 1
ATOM 1597 C C . LYS A 1 211 ? 6.571 1.532 -17.368 1.00 79.88 211 LYS A C 1
ATOM 1599 O O . LYS A 1 211 ? 7.497 1.937 -18.061 1.00 79.88 211 LYS A O 1
ATOM 1604 N N . PHE A 1 212 ? 6.757 0.764 -16.303 1.00 77.75 212 PHE A N 1
ATOM 1605 C CA . PHE A 1 212 ? 8.074 0.357 -15.813 1.00 77.75 212 PHE A CA 1
ATOM 1606 C C . PHE A 1 212 ? 8.534 -0.975 -16.408 1.00 77.75 212 PHE A C 1
ATOM 1608 O O . PHE A 1 212 ? 9.691 -1.356 -16.230 1.00 77.75 212 PHE A O 1
ATOM 1615 N N . GLY A 1 213 ? 7.649 -1.702 -17.093 1.00 82.19 213 GLY A N 1
ATOM 1616 C CA . GLY A 1 213 ? 7.901 -3.073 -17.518 1.00 82.19 213 GLY A CA 1
ATOM 1617 C C . GLY A 1 213 ? 7.972 -4.052 -16.338 1.00 82.19 213 GLY A C 1
ATOM 1618 O O . GLY A 1 213 ? 7.808 -3.667 -15.176 1.00 82.19 213 GLY A O 1
ATOM 1619 N N . PRO A 1 214 ? 8.258 -5.338 -16.609 1.00 85.31 214 PRO A N 1
ATOM 1620 C CA . PRO A 1 214 ? 8.558 -6.339 -15.587 1.00 85.31 214 PRO A CA 1
ATOM 1621 C C . PRO A 1 214 ? 9.975 -6.122 -15.022 1.00 85.31 214 PRO A C 1
ATOM 1623 O O . PRO A 1 214 ? 10.868 -6.949 -15.194 1.00 85.31 214 PRO A O 1
ATOM 1626 N N . THR A 1 215 ? 10.199 -4.969 -14.390 1.00 85.00 215 THR A N 1
ATOM 1627 C CA . THR A 1 215 ? 11.486 -4.548 -13.820 1.00 85.00 215 THR A CA 1
ATOM 1628 C C . THR A 1 215 ? 11.447 -4.520 -12.293 1.00 85.00 215 THR A C 1
ATOM 1630 O O . THR A 1 215 ? 10.378 -4.592 -11.685 1.00 85.00 215 THR A O 1
ATOM 1633 N N . LEU A 1 216 ? 12.614 -4.391 -11.648 1.00 86.25 216 LEU A N 1
ATOM 1634 C CA . LEU A 1 216 ? 12.682 -4.224 -10.192 1.00 86.25 216 LEU A CA 1
ATOM 1635 C C . LEU A 1 216 ? 11.985 -2.925 -9.757 1.00 86.25 216 LEU A C 1
ATOM 1637 O O . LEU A 1 216 ? 11.285 -2.917 -8.750 1.00 86.25 216 LEU A O 1
ATOM 1641 N N . ALA A 1 217 ? 12.113 -1.867 -10.564 1.00 84.56 217 ALA A N 1
ATOM 1642 C CA . ALA A 1 217 ? 11.379 -0.614 -10.415 1.00 84.56 217 ALA A CA 1
ATOM 1643 C C . ALA A 1 217 ? 9.857 -0.842 -10.458 1.00 84.56 217 ALA A C 1
ATOM 1645 O O . ALA A 1 217 ? 9.136 -0.377 -9.578 1.00 84.56 217 ALA A O 1
ATOM 1646 N N . GLY A 1 218 ? 9.375 -1.627 -11.430 1.00 85.56 218 GLY A N 1
ATOM 1647 C CA . GLY A 1 218 ? 7.967 -2.022 -11.517 1.00 85.56 218 GLY A CA 1
ATOM 1648 C C . GLY A 1 218 ? 7.498 -2.799 -10.285 1.00 85.56 218 GLY A C 1
ATOM 1649 O O . GLY A 1 218 ? 6.464 -2.472 -9.713 1.00 85.56 218 GLY A O 1
ATOM 1650 N N . ALA A 1 219 ? 8.278 -3.777 -9.817 1.00 90.50 219 ALA A N 1
ATOM 1651 C CA . ALA A 1 219 ? 7.956 -4.538 -8.608 1.00 90.50 219 ALA A CA 1
ATOM 1652 C C . ALA A 1 219 ? 7.909 -3.655 -7.347 1.00 90.50 219 ALA A C 1
ATOM 1654 O O . ALA A 1 219 ? 6.988 -3.778 -6.540 1.00 90.50 219 ALA A O 1
ATOM 1655 N N . ALA A 1 220 ? 8.862 -2.735 -7.190 1.00 89.44 220 ALA A N 1
ATOM 1656 C CA . ALA A 1 220 ? 8.896 -1.800 -6.072 1.00 89.44 220 ALA A CA 1
ATOM 1657 C C . ALA A 1 220 ? 7.688 -0.842 -6.099 1.00 89.44 220 ALA A C 1
ATOM 1659 O O . ALA A 1 220 ? 7.032 -0.640 -5.077 1.00 89.44 220 ALA A O 1
ATOM 1660 N N . ALA A 1 221 ? 7.329 -0.335 -7.284 1.00 87.62 221 ALA A N 1
ATOM 1661 C CA . ALA A 1 221 ? 6.131 0.476 -7.484 1.00 87.62 221 ALA A CA 1
ATOM 1662 C C . ALA A 1 221 ? 4.833 -0.299 -7.188 1.00 87.62 221 ALA A C 1
ATOM 1664 O O . ALA A 1 221 ? 3.913 0.278 -6.610 1.00 87.62 221 ALA A O 1
ATOM 1665 N N . LEU A 1 222 ? 4.747 -1.592 -7.534 1.00 91.06 222 LEU A N 1
ATOM 1666 C CA . LEU A 1 222 ? 3.594 -2.439 -7.189 1.00 91.06 222 LEU A CA 1
ATOM 1667 C C . LEU A 1 222 ? 3.415 -2.552 -5.674 1.00 91.06 222 LEU A C 1
ATOM 1669 O O . LEU A 1 222 ? 2.304 -2.375 -5.180 1.00 91.06 222 LEU A O 1
ATOM 1673 N N . ILE A 1 223 ? 4.503 -2.804 -4.938 1.00 93.88 223 ILE A N 1
ATOM 1674 C CA . ILE A 1 223 ? 4.473 -2.910 -3.472 1.00 93.88 223 ILE A CA 1
ATOM 1675 C C . ILE A 1 223 ? 4.001 -1.594 -2.850 1.00 93.88 223 ILE A C 1
ATOM 1677 O O . ILE A 1 223 ? 3.087 -1.606 -2.025 1.00 93.88 223 ILE A O 1
ATOM 1681 N N . LEU A 1 224 ? 4.584 -0.466 -3.271 1.00 90.00 224 LEU A N 1
ATOM 1682 C CA . LEU A 1 224 ? 4.160 0.861 -2.823 1.00 90.00 224 LEU A CA 1
ATOM 1683 C C . LEU A 1 224 ? 2.674 1.097 -3.132 1.00 90.00 224 LEU A C 1
ATOM 1685 O O . LEU A 1 224 ? 1.911 1.499 -2.259 1.00 90.00 224 LEU A O 1
ATOM 1689 N N . GLY A 1 225 ? 2.246 0.788 -4.355 1.00 89.06 225 GLY A N 1
ATOM 1690 C CA . GLY A 1 225 ? 0.871 0.950 -4.807 1.00 89.06 225 GLY A CA 1
ATOM 1691 C C . GLY A 1 225 ? -0.147 0.137 -4.003 1.00 89.06 225 GLY A C 1
ATOM 1692 O O . GLY A 1 225 ? -1.152 0.676 -3.544 1.00 89.06 225 GLY A O 1
ATOM 1693 N N . TRP A 1 226 ? 0.119 -1.151 -3.782 1.00 92.94 226 TRP A N 1
ATOM 1694 C CA . TRP A 1 226 ? -0.745 -2.021 -2.979 1.00 92.94 226 TRP A CA 1
ATOM 1695 C C . TRP A 1 226 ? -0.783 -1.611 -1.503 1.00 92.94 226 TRP A C 1
ATOM 1697 O O . TRP A 1 226 ? -1.848 -1.667 -0.879 1.00 92.94 226 TRP A O 1
ATOM 1707 N N . ALA A 1 227 ? 0.346 -1.160 -0.947 1.00 91.06 227 ALA A N 1
ATOM 1708 C CA . ALA A 1 227 ? 0.395 -0.625 0.409 1.00 91.06 227 ALA A CA 1
ATOM 1709 C C . ALA A 1 227 ? -0.484 0.625 0.542 1.00 91.06 227 ALA A C 1
ATOM 1711 O O . ALA A 1 227 ? -1.266 0.711 1.485 1.00 91.06 227 ALA A O 1
ATOM 1712 N N . LEU A 1 228 ? -0.425 1.548 -0.423 1.00 88.19 228 LEU A N 1
ATOM 1713 C CA . LEU A 1 228 ? -1.249 2.758 -0.426 1.00 88.19 228 LEU A CA 1
ATOM 1714 C C . LEU A 1 228 ? -2.741 2.450 -0.580 1.00 88.19 228 LEU A C 1
ATOM 1716 O O . LEU A 1 228 ? -3.529 2.971 0.201 1.00 88.19 228 LEU A O 1
ATOM 1720 N N . ILE A 1 229 ? -3.129 1.541 -1.486 1.00 87.94 229 ILE A N 1
ATOM 1721 C CA . ILE A 1 229 ? -4.526 1.070 -1.585 1.00 87.94 229 ILE A CA 1
ATOM 1722 C C . ILE A 1 229 ? -5.017 0.556 -0.225 1.00 87.94 229 ILE A C 1
ATOM 1724 O O . ILE A 1 229 ? -6.110 0.906 0.219 1.00 87.94 229 ILE A O 1
ATOM 1728 N N . THR A 1 230 ? -4.204 -0.268 0.439 1.00 90.75 230 THR A N 1
ATOM 1729 C CA . THR A 1 230 ? -4.544 -0.874 1.734 1.00 90.75 230 THR A CA 1
ATOM 1730 C C . THR A 1 230 ? -4.671 0.177 2.831 1.00 90.75 230 THR A C 1
ATOM 1732 O O . THR A 1 230 ? -5.668 0.187 3.548 1.00 90.75 230 THR A O 1
ATOM 1735 N N . LEU A 1 231 ? -3.682 1.066 2.956 1.00 88.00 231 LEU A N 1
ATOM 1736 C CA . LEU A 1 231 ? -3.654 2.112 3.976 1.00 88.00 231 LEU A CA 1
ATOM 1737 C C . LEU A 1 231 ? -4.835 3.060 3.835 1.00 88.00 231 LEU A C 1
ATOM 1739 O O . LEU A 1 231 ? -5.508 3.320 4.823 1.00 88.00 231 LEU A O 1
ATOM 1743 N N . SER A 1 232 ? -5.141 3.502 2.617 1.00 84.88 232 SER A N 1
ATOM 1744 C CA . SER A 1 232 ? -6.307 4.347 2.379 1.00 84.88 232 SER A CA 1
ATOM 1745 C C . SER A 1 232 ? -7.587 3.624 2.732 1.00 84.88 232 SER A C 1
ATOM 1747 O O . SER A 1 232 ? -8.396 4.154 3.474 1.00 84.88 232 SER A O 1
ATOM 1749 N N . ALA A 1 233 ? -7.765 2.388 2.264 1.00 85.50 233 ALA A N 1
ATOM 1750 C CA . ALA A 1 233 ? -8.964 1.621 2.567 1.00 85.50 233 ALA A CA 1
ATOM 1751 C C . ALA A 1 233 ? -9.193 1.449 4.080 1.00 85.50 233 ALA A C 1
ATOM 1753 O O . ALA A 1 233 ? -10.344 1.518 4.508 1.00 85.50 233 ALA A O 1
ATOM 1754 N N . ILE A 1 234 ? -8.132 1.247 4.868 1.00 87.12 234 ILE A N 1
ATOM 1755 C CA . ILE A 1 234 ? -8.212 1.161 6.333 1.00 87.12 234 ILE A CA 1
ATOM 1756 C C . ILE A 1 234 ? -8.525 2.527 6.953 1.00 87.12 234 ILE A C 1
ATOM 1758 O O . ILE A 1 234 ? -9.426 2.611 7.789 1.00 87.12 234 ILE A O 1
ATOM 1762 N N . ASP A 1 235 ? -7.822 3.579 6.533 1.00 85.81 235 ASP A N 1
ATOM 1763 C CA . ASP A 1 235 ? -8.000 4.949 7.027 1.00 85.81 235 ASP A CA 1
ATOM 1764 C C . ASP A 1 235 ? -9.446 5.439 6.853 1.00 85.81 235 ASP A C 1
ATOM 1766 O O . ASP A 1 235 ? -10.042 6.027 7.746 1.00 85.81 235 ASP A O 1
ATOM 1770 N N . LEU A 1 236 ? -10.085 5.075 5.748 1.00 80.25 236 LEU A N 1
ATOM 1771 C CA . LEU A 1 236 ? -11.453 5.499 5.449 1.00 80.25 236 LEU A CA 1
ATOM 1772 C C . LEU A 1 236 ? -12.520 4.872 6.338 1.00 80.25 236 LEU A C 1
ATOM 1774 O O . LEU A 1 236 ? -13.586 5.449 6.526 1.00 80.25 236 LEU A O 1
ATOM 1778 N N . GLU A 1 237 ? -12.262 3.671 6.838 1.00 83.31 237 GLU A N 1
ATOM 1779 C CA . GLU A 1 237 ? -13.211 2.966 7.696 1.00 83.31 237 GLU A CA 1
ATOM 1780 C C . GLU A 1 237 ? -12.925 3.163 9.175 1.00 83.31 237 GLU A C 1
ATOM 1782 O O . GLU A 1 237 ? -13.855 3.203 9.975 1.00 83.31 237 GLU A O 1
ATOM 1787 N N . HIS A 1 238 ? -11.645 3.232 9.535 1.00 83.56 238 HIS A N 1
ATOM 1788 C CA . HIS A 1 238 ? -11.208 3.179 10.924 1.00 83.56 238 HIS A CA 1
ATOM 1789 C C . HIS A 1 238 ? -10.411 4.418 11.344 1.00 83.56 238 HIS A C 1
ATOM 1791 O O . HIS A 1 238 ? -10.167 4.566 12.533 1.00 83.56 238 HIS A O 1
ATOM 1797 N N . GLN A 1 239 ? -10.012 5.296 10.413 1.00 85.50 239 GLN A N 1
ATOM 1798 C CA . GLN A 1 239 ? -9.155 6.470 10.664 1.00 85.50 239 GLN A CA 1
ATOM 1799 C C . GLN A 1 239 ? -7.845 6.083 11.370 1.00 85.50 239 GLN A C 1
ATOM 1801 O O . GLN A 1 239 ? -7.377 6.738 12.302 1.00 85.50 239 GLN A O 1
ATOM 1806 N N . LEU A 1 240 ? -7.280 4.942 10.956 1.00 83.38 240 LEU A N 1
ATOM 1807 C CA . LEU A 1 240 ? -6.084 4.340 11.535 1.00 83.38 240 LEU A CA 1
ATOM 1808 C C . LEU A 1 240 ? -5.055 4.043 10.444 1.00 83.38 240 LEU A C 1
ATOM 1810 O O . LEU A 1 240 ? -5.351 3.377 9.454 1.00 83.38 240 LEU A O 1
ATOM 1814 N N . LEU A 1 241 ? -3.806 4.442 10.685 1.00 87.31 241 LEU A N 1
ATOM 1815 C CA . LEU A 1 241 ? -2.659 4.083 9.853 1.00 87.31 241 LEU A CA 1
ATOM 1816 C C . LEU A 1 241 ? -1.764 3.083 10.599 1.00 87.31 241 LEU A C 1
ATOM 1818 O O . LEU A 1 241 ? -0.981 3.485 11.463 1.00 87.31 241 LEU A O 1
ATOM 1822 N N . PRO A 1 242 ? -1.865 1.776 10.297 1.00 88.38 242 PRO A N 1
ATOM 1823 C CA . PRO A 1 242 ? -1.143 0.752 11.033 1.00 88.38 242 PRO A CA 1
ATOM 1824 C C . PRO A 1 242 ? 0.363 0.786 10.748 1.00 88.38 242 PRO A C 1
ATOM 1826 O O . PRO A 1 242 ? 0.823 0.672 9.607 1.00 88.38 242 PRO A O 1
ATOM 1829 N N . ASP A 1 243 ? 1.137 0.842 11.830 1.00 91.69 243 ASP A N 1
ATOM 1830 C CA . ASP A 1 243 ? 2.603 0.815 11.816 1.00 91.69 243 ASP A CA 1
ATOM 1831 C C . ASP A 1 243 ? 3.178 -0.431 11.124 1.00 91.69 243 ASP A C 1
ATOM 1833 O O . ASP A 1 243 ? 4.252 -0.372 10.526 1.00 91.69 243 ASP A O 1
ATOM 1837 N N . SER A 1 244 ? 2.437 -1.544 11.136 1.00 93.06 244 SER A N 1
ATOM 1838 C CA . SER A 1 244 ? 2.808 -2.791 10.461 1.00 93.06 244 SER A CA 1
ATOM 1839 C C . SER A 1 244 ? 2.864 -2.681 8.934 1.00 93.06 244 SER A C 1
ATOM 1841 O O . SER A 1 244 ? 3.379 -3.592 8.293 1.00 93.06 244 SER A O 1
ATOM 1843 N N . ILE A 1 245 ? 2.333 -1.604 8.342 1.00 91.94 245 ILE A N 1
ATOM 1844 C CA . ILE A 1 245 ? 2.437 -1.321 6.903 1.00 91.94 245 ILE A CA 1
ATOM 1845 C C . ILE A 1 245 ? 3.337 -0.105 6.661 1.00 91.94 245 ILE A C 1
ATOM 1847 O O . ILE A 1 245 ? 4.229 -0.165 5.815 1.00 91.94 245 ILE A O 1
ATOM 1851 N N . THR A 1 246 ? 3.153 0.986 7.413 1.00 90.88 246 THR A N 1
ATOM 1852 C CA . THR A 1 246 ? 3.892 2.240 7.180 1.00 90.88 246 THR A CA 1
ATOM 1853 C C . THR A 1 246 ? 5.388 2.116 7.481 1.00 90.88 246 THR A C 1
ATOM 1855 O O . THR A 1 246 ? 6.207 2.613 6.705 1.00 90.88 246 THR A O 1
ATOM 1858 N N . GLN A 1 247 ? 5.780 1.416 8.554 1.00 94.06 247 GLN A N 1
ATOM 1859 C CA . GLN A 1 247 ? 7.196 1.276 8.913 1.00 94.06 247 GLN A CA 1
ATOM 1860 C C . GLN A 1 247 ? 7.964 0.377 7.931 1.00 94.06 247 GLN A C 1
ATOM 1862 O O . GLN A 1 247 ? 9.013 0.815 7.453 1.00 94.06 247 GLN A O 1
ATOM 1867 N N . PRO A 1 248 ? 7.484 -0.833 7.558 1.00 96.00 248 PRO A N 1
ATOM 1868 C CA . PRO A 1 248 ? 8.155 -1.629 6.532 1.00 96.00 248 PRO A CA 1
ATOM 1869 C C . PRO A 1 248 ? 8.267 -0.894 5.199 1.00 96.00 248 PRO A C 1
ATOM 1871 O O . PRO A 1 248 ? 9.275 -1.036 4.514 1.00 96.00 248 PRO A O 1
ATOM 1874 N N . LEU A 1 249 ? 7.269 -0.075 4.850 1.00 93.50 249 LEU A N 1
ATOM 1875 C CA . LEU A 1 249 ? 7.292 0.720 3.629 1.00 93.50 249 LEU A CA 1
ATOM 1876 C C . LEU A 1 249 ? 8.420 1.763 3.642 1.00 93.50 249 LEU A C 1
ATOM 1878 O O . LEU A 1 249 ? 9.139 1.881 2.651 1.00 93.50 249 LEU A O 1
ATOM 1882 N N . LEU A 1 250 ? 8.613 2.479 4.755 1.00 94.94 250 LEU A N 1
ATOM 1883 C CA . LEU A 1 250 ? 9.731 3.414 4.928 1.00 94.94 250 LEU A CA 1
ATOM 1884 C C . LEU A 1 250 ? 11.085 2.697 4.839 1.00 94.94 250 LEU A C 1
ATOM 1886 O O . LEU A 1 250 ? 11.970 3.121 4.095 1.00 94.94 250 LEU A O 1
ATOM 1890 N N . TRP A 1 251 ? 11.249 1.598 5.579 1.00 96.19 251 TRP A N 1
ATOM 1891 C CA . TRP A 1 251 ? 12.506 0.849 5.586 1.00 96.19 251 TRP A CA 1
ATOM 1892 C C . TRP A 1 251 ? 12.824 0.231 4.226 1.00 96.19 251 TRP A C 1
ATOM 1894 O O . TRP A 1 251 ? 13.986 0.218 3.827 1.00 96.19 251 TRP A O 1
ATOM 1904 N N . LEU A 1 252 ? 11.809 -0.227 3.490 1.00 95.06 252 LEU A N 1
ATOM 1905 C CA . LEU A 1 252 ? 11.976 -0.749 2.138 1.00 95.06 252 LEU A CA 1
ATOM 1906 C C . LEU A 1 252 ? 12.465 0.335 1.171 1.00 95.06 252 LEU A C 1
ATOM 1908 O O . LEU A 1 252 ? 13.393 0.066 0.414 1.00 95.06 252 LEU A O 1
ATOM 1912 N N . ALA A 1 253 ? 11.910 1.551 1.230 1.00 92.88 253 ALA A N 1
ATOM 1913 C CA . ALA A 1 253 ? 12.422 2.680 0.449 1.00 92.88 253 ALA A CA 1
ATOM 1914 C C . ALA A 1 253 ? 13.912 2.911 0.719 1.00 92.88 253 ALA A C 1
ATOM 1916 O O . ALA A 1 253 ? 14.720 2.889 -0.205 1.00 92.88 253 ALA A O 1
ATOM 1917 N N . LEU A 1 254 ? 14.296 3.052 1.991 1.00 94.25 254 LEU A N 1
ATOM 1918 C CA . LEU A 1 254 ? 15.690 3.302 2.361 1.00 94.25 254 LEU A CA 1
ATOM 1919 C C . LEU A 1 254 ? 16.619 2.149 1.958 1.00 94.25 254 LEU A C 1
ATOM 1921 O O . LEU A 1 254 ? 17.729 2.399 1.494 1.00 94.25 254 LEU A O 1
ATOM 1925 N N . ALA A 1 255 ? 16.176 0.897 2.095 1.00 94.44 255 ALA A N 1
ATOM 1926 C CA . ALA A 1 255 ? 16.945 -0.274 1.686 1.00 94.44 255 ALA A CA 1
ATOM 1927 C C . ALA A 1 255 ? 17.150 -0.326 0.163 1.00 94.44 255 ALA A C 1
ATOM 1929 O O . ALA A 1 255 ? 18.258 -0.606 -0.300 1.00 94.44 255 ALA A O 1
ATOM 1930 N N . LEU A 1 256 ? 16.112 -0.017 -0.620 1.00 90.44 256 LEU A N 1
ATOM 1931 C CA . LEU A 1 256 ? 16.204 0.058 -2.077 1.00 90.44 256 LEU A CA 1
ATOM 1932 C C . LEU A 1 256 ? 17.136 1.192 -2.517 1.00 90.44 256 LEU A C 1
ATOM 1934 O O . LEU A 1 256 ? 18.005 0.963 -3.359 1.00 90.44 256 LEU A O 1
ATOM 1938 N N . SER A 1 257 ? 17.044 2.368 -1.899 1.00 89.75 257 SER A N 1
ATOM 1939 C CA . SER A 1 257 ? 17.934 3.494 -2.199 1.00 89.75 257 SER A CA 1
ATOM 1940 C C . SER A 1 257 ? 19.381 3.223 -1.782 1.00 89.75 257 SER A C 1
ATOM 1942 O O . SER A 1 257 ? 20.306 3.554 -2.521 1.00 89.75 257 SER A O 1
ATOM 1944 N N . LEU A 1 258 ? 19.595 2.557 -0.642 1.00 91.00 258 LEU A N 1
ATOM 1945 C CA . LEU A 1 258 ? 20.921 2.131 -0.181 1.00 91.00 258 LEU A CA 1
ATOM 1946 C C . LEU A 1 258 ? 21.549 1.103 -1.125 1.00 91.00 258 LEU A C 1
ATOM 1948 O O . LEU A 1 258 ? 22.749 1.154 -1.383 1.00 91.00 258 LEU A O 1
ATOM 1952 N N . SER A 1 259 ? 20.745 0.178 -1.655 1.00 88.25 259 SER A N 1
ATOM 1953 C CA . SER A 1 259 ? 21.223 -0.839 -2.596 1.00 88.25 259 SER A CA 1
ATOM 1954 C C . SER A 1 259 ? 21.735 -0.245 -3.915 1.00 88.25 259 SER A C 1
ATOM 1956 O O . SER A 1 259 ? 22.474 -0.908 -4.642 1.00 88.25 259 SER A O 1
ATOM 1958 N N . GLY A 1 260 ? 21.342 0.991 -4.241 1.00 83.19 260 GLY A N 1
ATOM 1959 C CA . GLY A 1 260 ? 21.689 1.653 -5.495 1.00 83.19 260 GLY A CA 1
ATOM 1960 C C . GLY A 1 260 ? 21.031 1.035 -6.733 1.00 83.19 260 GLY A C 1
ATOM 1961 O O . GLY A 1 260 ? 21.373 1.407 -7.850 1.00 83.19 260 GLY A O 1
ATOM 1962 N N . LEU A 1 261 ? 20.118 0.068 -6.564 1.00 80.69 261 LEU A N 1
ATOM 1963 C CA . LEU A 1 261 ? 19.548 -0.707 -7.673 1.00 80.69 261 LEU A CA 1
ATOM 1964 C C . LEU A 1 261 ? 18.531 0.071 -8.510 1.00 80.69 261 LEU A C 1
ATOM 1966 O O . LEU A 1 261 ? 18.270 -0.313 -9.647 1.00 80.69 261 LEU A O 1
ATOM 1970 N N . LEU A 1 262 ? 17.935 1.118 -7.938 1.00 80.38 262 LEU A N 1
ATOM 1971 C CA . LEU A 1 262 ? 16.868 1.908 -8.559 1.00 80.38 262 LEU A CA 1
ATOM 1972 C C . LEU A 1 262 ? 17.263 3.373 -8.795 1.00 80.38 262 LEU A C 1
ATOM 1974 O O . LEU A 1 262 ? 16.452 4.146 -9.294 1.00 80.38 262 LEU A O 1
ATOM 1978 N N . THR A 1 263 ? 18.495 3.762 -8.457 1.00 75.62 263 THR A N 1
ATOM 1979 C CA . THR A 1 263 ? 18.927 5.169 -8.435 1.00 75.62 263 THR A CA 1
ATOM 1980 C C . THR A 1 263 ? 18.940 5.820 -9.818 1.00 75.62 263 THR A C 1
ATOM 1982 O O . THR A 1 263 ? 18.654 7.005 -9.937 1.00 75.62 263 THR A O 1
ATOM 1985 N N . ASP A 1 264 ? 19.190 5.037 -10.869 1.00 72.69 264 ASP A N 1
ATOM 1986 C CA . ASP A 1 264 ? 19.191 5.517 -12.257 1.00 72.69 264 ASP A CA 1
ATOM 1987 C C . ASP A 1 264 ? 17.803 5.408 -12.924 1.00 72.69 264 ASP A C 1
ATOM 1989 O O . ASP A 1 264 ? 17.645 5.700 -14.111 1.00 72.69 264 ASP A O 1
ATOM 1993 N N . THR A 1 265 ? 16.777 4.969 -12.183 1.00 71.00 265 THR A N 1
ATOM 1994 C CA . THR A 1 265 ? 15.415 4.782 -12.699 1.00 71.00 265 THR A CA 1
ATOM 1995 C C . THR A 1 265 ? 14.454 5.800 -12.082 1.00 71.00 265 THR A C 1
ATOM 1997 O O . THR A 1 265 ? 13.947 5.573 -10.983 1.00 71.00 265 THR A O 1
ATOM 2000 N N . PRO A 1 266 ? 14.139 6.919 -12.759 1.00 67.94 266 PRO A N 1
ATOM 2001 C CA . PRO A 1 266 ? 13.140 7.854 -12.251 1.00 67.94 266 PRO A CA 1
ATOM 2002 C C . PRO A 1 266 ? 11.770 7.157 -12.112 1.00 67.94 266 PRO A C 1
ATOM 2004 O O . PRO A 1 266 ? 11.417 6.332 -12.960 1.00 67.94 266 PRO A O 1
ATOM 2007 N N . PRO A 1 267 ? 10.966 7.472 -11.077 1.00 71.12 267 PRO A N 1
ATOM 2008 C CA . PRO A 1 267 ? 11.113 8.573 -10.118 1.00 71.12 267 PRO A CA 1
ATOM 2009 C C . PRO A 1 267 ? 11.857 8.201 -8.821 1.00 71.12 267 PRO A C 1
ATOM 2011 O O . PRO A 1 267 ? 11.769 8.953 -7.854 1.00 71.12 267 PRO A O 1
ATOM 2014 N N . PHE A 1 268 ? 12.533 7.049 -8.755 1.00 80.69 268 PHE A N 1
ATOM 2015 C CA . PHE A 1 268 ? 13.151 6.596 -7.511 1.00 80.69 268 PHE A CA 1
ATOM 2016 C C . PHE A 1 268 ? 14.382 7.456 -7.163 1.00 80.69 268 PHE A C 1
ATOM 2018 O O . PHE A 1 268 ? 15.278 7.601 -7.996 1.00 80.69 268 PHE A O 1
ATOM 2025 N N . PRO A 1 269 ? 14.434 8.048 -5.957 1.00 82.75 269 PRO A N 1
ATOM 2026 C CA . PRO A 1 269 ? 15.523 8.925 -5.535 1.00 82.75 269 PRO A CA 1
ATOM 2027 C C . PRO A 1 269 ? 16.814 8.167 -5.186 1.00 82.75 269 PRO A C 1
ATOM 2029 O O . PRO A 1 269 ? 16.816 6.979 -4.860 1.00 82.75 269 PRO A O 1
ATOM 2032 N N . ASP A 1 270 ? 17.931 8.894 -5.163 1.00 88.06 270 ASP A N 1
ATOM 2033 C CA . ASP A 1 270 ? 19.179 8.439 -4.551 1.00 88.06 270 ASP A CA 1
ATOM 2034 C C . ASP A 1 270 ? 19.074 8.377 -3.015 1.00 88.06 270 ASP A C 1
ATOM 2036 O O . ASP A 1 270 ? 18.126 8.890 -2.411 1.00 88.06 270 ASP A O 1
ATOM 2040 N N . LEU A 1 271 ? 20.052 7.747 -2.355 1.00 91.75 271 LEU A N 1
ATOM 2041 C CA . LEU A 1 271 ? 20.042 7.575 -0.899 1.00 91.75 271 LEU A CA 1
ATOM 2042 C C . LEU A 1 271 ? 19.931 8.910 -0.152 1.00 91.75 271 LEU A C 1
ATOM 2044 O O . LEU A 1 271 ? 19.156 9.006 0.800 1.00 91.75 271 LEU A O 1
ATOM 2048 N N . GLN A 1 272 ? 20.668 9.939 -0.581 1.00 93.31 272 GLN A N 1
ATOM 2049 C CA . GLN A 1 272 ? 20.640 11.236 0.087 1.00 93.31 272 GLN A CA 1
ATOM 2050 C C . GLN A 1 272 ? 19.261 11.878 -0.070 1.00 93.31 272 GLN A C 1
ATOM 2052 O O . GLN A 1 272 ? 18.671 12.300 0.927 1.00 93.31 272 GLN A O 1
ATOM 2057 N N . SER A 1 273 ? 18.706 11.888 -1.286 1.00 90.06 273 SER A N 1
ATOM 2058 C CA . SER A 1 273 ? 17.363 12.430 -1.521 1.00 90.06 273 SER A CA 1
ATOM 2059 C C . SER A 1 273 ? 16.265 11.644 -0.797 1.00 90.06 273 SER A C 1
ATOM 2061 O O . SER A 1 273 ? 15.307 12.258 -0.330 1.00 90.06 273 SER A O 1
ATOM 2063 N N . SER A 1 274 ? 16.413 10.323 -0.646 1.00 91.75 274 SER A N 1
ATOM 2064 C CA . SER A 1 274 ? 15.475 9.455 0.089 1.00 91.75 274 SER A CA 1
ATOM 2065 C C . SER A 1 274 ? 15.473 9.759 1.585 1.00 91.75 274 SER A C 1
ATOM 2067 O O . SER A 1 274 ? 14.420 9.938 2.192 1.00 91.75 274 SER A O 1
ATOM 2069 N N . VAL A 1 275 ? 16.660 9.850 2.193 1.00 96.25 275 VAL A N 1
ATOM 2070 C CA . VAL A 1 275 ? 16.806 10.151 3.624 1.00 96.25 275 VAL A CA 1
ATOM 2071 C C . VAL A 1 275 ? 16.312 11.564 3.921 1.00 96.25 275 VAL A C 1
ATOM 2073 O O . VAL A 1 275 ? 15.535 11.758 4.855 1.00 96.25 275 VAL A O 1
ATOM 2076 N N . LEU A 1 276 ? 16.705 12.546 3.103 1.00 95.38 276 LEU A N 1
ATOM 2077 C CA . LEU A 1 276 ? 16.212 13.916 3.237 1.00 95.38 276 LEU A CA 1
ATOM 2078 C C . LEU A 1 276 ? 14.700 13.992 3.029 1.00 95.38 276 LEU A C 1
ATOM 2080 O O . LEU A 1 276 ? 14.032 14.707 3.768 1.00 95.38 276 LEU A O 1
ATOM 2084 N N . GLY A 1 277 ? 14.154 13.234 2.077 1.00 93.50 277 GLY A N 1
ATOM 2085 C CA . GLY A 1 277 ? 12.717 13.148 1.845 1.00 93.50 277 GLY A CA 1
ATOM 2086 C C . GLY A 1 277 ? 11.976 12.588 3.052 1.00 93.50 277 GLY A C 1
ATOM 2087 O O . GLY A 1 277 ? 10.996 13.185 3.486 1.00 93.50 277 GLY A O 1
ATOM 2088 N N . ALA A 1 278 ? 12.471 11.503 3.651 1.00 95.06 278 ALA A N 1
ATOM 2089 C CA . ALA A 1 278 ? 11.871 10.918 4.847 1.00 95.06 278 ALA A CA 1
ATOM 2090 C C . ALA A 1 278 ? 11.915 11.868 6.055 1.00 95.06 278 ALA A C 1
ATOM 2092 O O . ALA A 1 278 ? 10.909 12.041 6.746 1.00 95.06 278 ALA A O 1
ATOM 2093 N N . ILE A 1 279 ? 13.059 12.526 6.282 1.00 96.62 279 ILE A N 1
ATOM 2094 C CA . ILE A 1 279 ? 13.223 13.518 7.353 1.00 96.62 279 ILE A CA 1
ATOM 2095 C C . ILE A 1 279 ? 12.289 14.711 7.122 1.00 96.62 279 ILE A C 1
ATOM 2097 O O . ILE A 1 279 ? 11.563 15.104 8.034 1.00 96.62 279 ILE A O 1
ATOM 2101 N N . ALA A 1 280 ? 12.277 15.276 5.912 1.00 93.44 280 ALA A N 1
ATOM 2102 C CA . ALA A 1 280 ? 11.444 16.424 5.566 1.00 93.44 280 ALA A CA 1
ATOM 2103 C C . ALA A 1 280 ? 9.949 16.088 5.658 1.00 93.44 280 ALA A C 1
ATOM 2105 O O . ALA A 1 280 ? 9.185 16.862 6.232 1.00 93.44 280 ALA A O 1
ATOM 2106 N N . GLY A 1 281 ? 9.542 14.916 5.162 1.00 90.19 281 GLY A N 1
ATOM 2107 C CA . GLY A 1 281 ? 8.176 14.413 5.265 1.00 90.19 281 GLY A CA 1
ATOM 2108 C C . GLY A 1 281 ? 7.720 14.335 6.721 1.00 90.19 281 GLY A C 1
ATOM 2109 O O . GLY A 1 281 ? 6.743 14.980 7.089 1.00 90.19 281 GLY A O 1
ATOM 2110 N N . TYR A 1 282 ? 8.480 13.656 7.585 1.00 92.56 282 TYR A N 1
ATOM 2111 C CA . TYR A 1 282 ? 8.142 13.558 9.008 1.00 92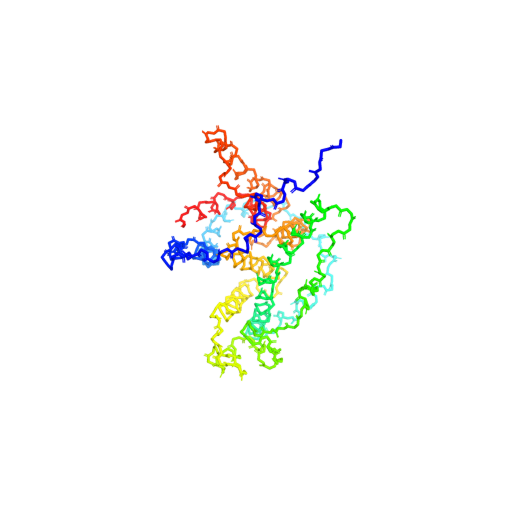.56 282 TYR A CA 1
ATOM 2112 C C . TYR A 1 282 ? 8.102 14.928 9.705 1.00 92.56 282 TYR A C 1
ATOM 2114 O O . TYR A 1 282 ? 7.132 15.268 10.387 1.00 92.56 282 TYR A O 1
ATOM 2122 N N . LEU A 1 283 ? 9.165 15.726 9.544 1.00 93.56 283 LEU A N 1
ATOM 2123 C CA . LEU A 1 283 ? 9.321 16.994 10.257 1.00 93.56 283 LEU A CA 1
ATOM 2124 C C . LEU A 1 283 ? 8.320 18.056 9.803 1.00 93.56 283 LEU A C 1
ATOM 2126 O O . LEU A 1 283 ? 7.949 18.896 10.619 1.00 93.56 283 LEU A O 1
ATOM 2130 N N . SER A 1 284 ? 7.871 18.025 8.546 1.00 89.81 284 SER A N 1
ATOM 2131 C CA . SER A 1 284 ? 6.915 19.004 8.019 1.00 89.81 284 SER A CA 1
ATOM 2132 C C . SER A 1 284 ? 5.578 18.961 8.770 1.00 89.81 284 SER A C 1
ATOM 2134 O O . SER A 1 284 ? 5.194 19.953 9.393 1.00 89.81 284 SER A O 1
ATOM 2136 N N . LEU A 1 285 ? 4.906 17.806 8.803 1.00 84.62 285 LEU A N 1
ATOM 2137 C CA . LEU A 1 285 ? 3.644 17.648 9.530 1.00 84.62 285 LEU A CA 1
ATOM 2138 C C . LEU A 1 285 ? 3.837 17.717 11.044 1.00 84.62 285 LEU A C 1
ATOM 2140 O O . LEU A 1 285 ? 2.998 18.291 11.739 1.00 84.62 285 LEU A O 1
ATOM 2144 N N . TRP A 1 286 ? 4.960 17.211 11.564 1.00 90.00 286 TRP A N 1
ATOM 2145 C CA . TRP A 1 286 ? 5.273 17.345 12.984 1.00 90.00 286 TRP A CA 1
ATOM 2146 C C . TRP A 1 286 ? 5.392 18.816 13.406 1.00 90.00 286 TRP A C 1
ATOM 2148 O O . TRP A 1 286 ? 4.847 19.204 14.439 1.00 90.00 286 TRP A O 1
ATOM 2158 N N . ALA A 1 287 ? 6.056 19.658 12.609 1.00 91.50 287 ALA A N 1
ATOM 2159 C CA . ALA A 1 287 ? 6.182 21.084 12.894 1.00 91.50 287 ALA A CA 1
ATOM 2160 C C . ALA A 1 287 ? 4.812 21.780 12.888 1.00 91.50 287 ALA A C 1
ATOM 2162 O O . ALA A 1 287 ? 4.510 22.530 13.819 1.00 91.50 287 ALA A O 1
ATOM 2163 N N . VAL A 1 288 ? 3.960 21.482 11.899 1.00 87.31 288 VAL A N 1
ATOM 2164 C CA . VAL A 1 288 ? 2.579 21.994 11.837 1.00 87.31 288 VAL A CA 1
ATOM 2165 C C . VAL A 1 288 ? 1.784 21.565 13.071 1.00 87.31 288 VAL A C 1
ATOM 2167 O O . VAL A 1 288 ? 1.163 22.407 13.720 1.00 87.31 288 VAL A O 1
ATOM 2170 N N . TYR A 1 289 ? 1.866 20.289 13.457 1.00 87.88 289 TYR A N 1
ATOM 2171 C CA . TYR A 1 289 ? 1.221 19.770 14.662 1.00 87.88 289 TYR A CA 1
ATOM 2172 C C . TYR A 1 289 ? 1.688 20.495 15.927 1.00 87.88 289 TYR A C 1
ATOM 2174 O O . TYR A 1 289 ? 0.860 20.881 16.748 1.00 87.88 289 TYR A O 1
ATOM 2182 N N . GLN A 1 290 ? 2.994 20.730 16.093 1.00 89.19 290 GLN A N 1
ATOM 2183 C CA . GLN A 1 290 ? 3.520 21.434 17.268 1.00 89.19 290 GLN A CA 1
ATOM 2184 C C . GLN A 1 290 ? 3.044 22.887 17.333 1.00 89.19 290 GLN A C 1
ATOM 2186 O O . GLN A 1 290 ? 2.700 23.375 18.411 1.00 89.19 290 GLN A O 1
ATOM 2191 N N . VAL A 1 291 ? 3.006 23.585 16.194 1.00 91.19 291 VAL A N 1
ATOM 2192 C CA . VAL A 1 291 ? 2.463 24.948 16.112 1.00 91.19 291 VAL A CA 1
ATOM 2193 C C . VAL A 1 291 ? 0.980 24.941 16.479 1.00 91.19 291 VAL A C 1
ATOM 2195 O O . VAL A 1 291 ? 0.567 25.690 17.363 1.00 91.19 291 VAL A O 1
ATOM 2198 N N . PHE A 1 292 ? 0.192 24.044 15.884 1.00 88.50 292 PHE A N 1
ATOM 2199 C CA . PHE A 1 292 ? -1.234 23.912 16.172 1.00 88.50 292 PHE A CA 1
ATOM 2200 C C . PHE A 1 292 ? -1.506 23.579 17.647 1.00 88.50 292 PHE A C 1
ATOM 2202 O O . PHE A 1 292 ? -2.349 24.220 18.277 1.00 88.50 292 PHE A O 1
ATOM 2209 N N . LYS A 1 293 ? -0.752 22.635 18.226 1.00 89.12 293 LYS A N 1
ATOM 2210 C CA . LYS A 1 293 ? -0.866 22.224 19.632 1.00 89.12 293 LYS A CA 1
ATOM 2211 C C . LYS A 1 293 ? -0.546 23.370 20.585 1.00 89.12 293 LYS A C 1
ATOM 2213 O O . LYS A 1 293 ? -1.253 23.553 21.570 1.00 89.12 293 LYS A O 1
ATOM 2218 N N . ARG A 1 294 ? 0.484 24.171 20.291 1.00 93.00 294 ARG A N 1
ATOM 2219 C CA . ARG A 1 294 ? 0.833 25.348 21.104 1.00 93.00 294 ARG A CA 1
ATOM 2220 C C . ARG A 1 294 ? -0.221 26.450 21.029 1.00 93.00 294 ARG A C 1
ATOM 2222 O O . ARG A 1 294 ? -0.446 27.114 22.033 1.00 93.00 294 ARG A O 1
ATOM 2229 N N . LEU A 1 295 ? -0.852 26.643 19.870 1.00 93.06 295 LEU A N 1
ATOM 2230 C CA . LEU A 1 295 ? -1.864 27.687 19.678 1.00 93.06 295 LEU A CA 1
ATOM 2231 C C . LEU A 1 295 ? -3.235 27.306 20.249 1.00 93.06 295 LEU A C 1
ATOM 2233 O O . LEU A 1 295 ? -3.918 28.156 20.811 1.00 93.06 295 LEU A O 1
ATOM 2237 N N . THR A 1 296 ? -3.654 26.048 20.099 1.00 89.44 296 THR A N 1
ATOM 2238 C CA . THR A 1 296 ? -5.016 25.609 20.454 1.00 89.44 296 THR A CA 1
ATOM 2239 C C . THR A 1 296 ? -5.092 24.815 21.753 1.00 89.44 296 THR A C 1
ATOM 2241 O O . THR A 1 296 ? -6.184 24.628 22.287 1.00 89.44 296 THR A O 1
ATOM 2244 N N . GLY A 1 297 ? -3.960 24.306 22.252 1.00 86.75 297 GLY A N 1
ATOM 2245 C CA . GLY A 1 297 ? -3.911 23.384 23.388 1.00 86.75 297 GLY A CA 1
ATOM 2246 C C . GLY A 1 297 ? -4.537 22.012 23.111 1.00 86.75 297 GLY A C 1
ATOM 2247 O O . GLY A 1 297 ? -4.607 21.189 24.020 1.00 86.75 297 GLY A O 1
ATOM 2248 N N . LYS A 1 298 ? -4.999 21.754 21.880 1.00 83.88 298 LYS A N 1
ATOM 2249 C CA . LYS A 1 298 ? -5.667 20.513 21.477 1.00 83.88 298 LYS A CA 1
ATOM 2250 C C . LYS A 1 298 ? -4.755 19.674 20.595 1.00 83.88 298 LYS A C 1
ATOM 2252 O O . LYS A 1 298 ? -3.940 20.191 19.832 1.00 83.88 298 LYS A O 1
ATOM 2257 N N . GLU A 1 299 ? -4.921 18.364 20.682 1.00 77.94 299 GLU A N 1
ATOM 2258 C CA . GLU A 1 299 ? -4.267 17.428 19.774 1.00 77.94 299 GLU A CA 1
ATOM 2259 C C . GLU A 1 299 ? -5.115 17.331 18.505 1.00 77.94 299 GLU A C 1
ATOM 2261 O O . GLU A 1 299 ? -6.255 16.882 18.555 1.00 77.94 299 GLU A O 1
ATOM 2266 N N . GLY A 1 300 ? -4.596 17.869 17.397 1.00 63.44 300 GLY A N 1
ATOM 2267 C CA . GLY A 1 300 ? -5.368 18.044 16.161 1.00 63.44 300 GLY A CA 1
ATOM 2268 C C . GLY A 1 300 ? -5.063 17.059 15.035 1.00 63.44 300 GLY A C 1
ATOM 2269 O O . GLY A 1 300 ? -5.812 17.037 14.069 1.00 63.44 300 GLY A O 1
ATOM 2270 N N . LEU A 1 301 ? -3.976 16.285 15.120 1.00 72.31 301 LEU A N 1
ATOM 2271 C CA . LEU A 1 301 ? -3.528 15.407 14.033 1.00 72.31 301 LEU A CA 1
ATOM 2272 C C . LEU A 1 301 ? -2.941 14.107 14.587 1.00 72.31 301 LEU A C 1
ATOM 2274 O O . LEU A 1 301 ? -2.227 14.130 15.595 1.00 72.31 301 LEU A O 1
ATOM 2278 N N . GLY A 1 302 ? -3.252 12.990 13.930 1.00 75.88 302 GLY A N 1
ATOM 2279 C CA . GLY A 1 302 ? -2.768 11.668 14.305 1.00 75.88 302 GLY A CA 1
ATOM 2280 C C . GLY A 1 302 ? -1.286 11.486 13.975 1.00 75.88 302 GLY A C 1
ATOM 2281 O O . GLY A 1 302 ? -0.795 11.907 12.932 1.00 75.88 302 GLY A O 1
ATOM 2282 N N . TYR A 1 303 ? -0.551 10.791 14.844 1.00 82.00 303 TYR A N 1
ATOM 2283 C CA . TYR A 1 303 ? 0.870 10.493 14.612 1.00 82.00 303 TYR A CA 1
ATOM 2284 C C . TYR A 1 303 ? 1.122 9.542 13.427 1.00 82.00 303 TYR A C 1
ATOM 2286 O O . TYR A 1 303 ? 2.267 9.402 12.990 1.00 82.00 303 TYR A O 1
ATOM 2294 N N . GLY A 1 304 ? 0.082 8.872 12.920 1.00 81.88 304 GLY A N 1
ATOM 2295 C CA . GLY A 1 304 ? 0.167 7.991 11.754 1.00 81.88 304 GLY A CA 1
ATOM 2296 C C . GLY A 1 304 ? 0.557 8.739 10.477 1.00 81.88 304 GLY A C 1
ATOM 2297 O O . GLY A 1 304 ? 1.418 8.267 9.731 1.00 81.88 304 GLY A O 1
ATOM 2298 N N . ASP A 1 305 ? 0.016 9.943 10.280 1.00 83.31 305 ASP A N 1
ATOM 2299 C CA . ASP A 1 305 ? 0.238 10.745 9.071 1.00 83.31 305 ASP A CA 1
ATOM 2300 C C . ASP A 1 305 ? 1.704 11.159 8.917 1.00 83.31 305 ASP A C 1
ATOM 2302 O O . ASP A 1 305 ? 2.255 11.149 7.816 1.00 83.31 305 ASP A O 1
ATOM 2306 N N . PHE A 1 306 ? 2.388 11.434 10.034 1.00 87.38 306 PHE A N 1
ATOM 2307 C CA . PHE A 1 306 ? 3.813 11.792 10.02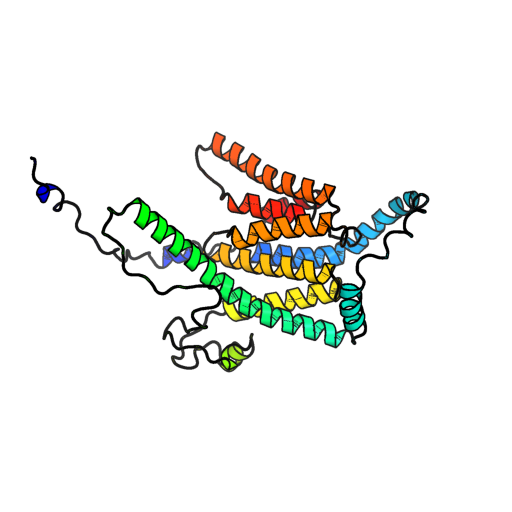5 1.00 87.38 306 PHE A CA 1
ATOM 2308 C C . PHE A 1 306 ? 4.661 10.636 9.494 1.00 87.38 306 PHE A C 1
ATOM 2310 O O . PHE A 1 306 ? 5.611 10.846 8.741 1.00 87.38 306 PHE A O 1
ATOM 2317 N N . LYS A 1 307 ? 4.309 9.402 9.878 1.00 88.62 307 LYS A N 1
ATOM 2318 C CA . LYS A 1 307 ? 5.016 8.187 9.458 1.00 88.62 307 LYS A CA 1
ATOM 2319 C C . LYS A 1 307 ? 4.742 7.870 7.993 1.00 88.62 307 LYS A C 1
ATOM 2321 O O . LYS A 1 307 ? 5.669 7.501 7.275 1.00 88.62 307 LYS A O 1
ATOM 2326 N N . LEU A 1 308 ? 3.499 8.041 7.537 1.00 87.00 308 LEU A N 1
ATOM 2327 C CA . LEU A 1 308 ? 3.150 7.846 6.132 1.00 87.00 308 LEU A CA 1
ATOM 2328 C C . LEU A 1 308 ? 3.865 8.860 5.234 1.00 87.00 308 LEU A C 1
ATOM 2330 O O . LEU A 1 308 ? 4.456 8.465 4.230 1.00 87.00 308 LEU A O 1
ATOM 2334 N N . LEU A 1 309 ? 3.884 10.141 5.614 1.00 87.94 309 LEU A N 1
ATOM 2335 C CA . LEU A 1 309 ? 4.570 11.166 4.829 1.00 87.94 309 LEU A CA 1
ATOM 2336 C C . LEU A 1 309 ? 6.093 10.962 4.830 1.00 87.94 309 LEU A C 1
ATOM 2338 O O . LEU A 1 309 ? 6.738 11.178 3.807 1.00 87.94 309 LEU A O 1
ATOM 2342 N N . ALA A 1 310 ? 6.669 10.462 5.927 1.00 91.94 310 ALA A N 1
ATOM 2343 C CA . ALA A 1 310 ? 8.064 10.024 5.956 1.00 91.94 310 ALA A CA 1
ATOM 2344 C C . ALA A 1 310 ? 8.326 8.868 4.977 1.00 91.94 310 ALA A C 1
ATOM 2346 O O . ALA A 1 310 ? 9.300 8.903 4.225 1.00 91.94 310 ALA A O 1
ATOM 2347 N N . ALA A 1 311 ? 7.451 7.855 4.951 1.00 91.25 311 ALA A N 1
ATOM 2348 C CA . ALA A 1 311 ? 7.563 6.744 4.011 1.00 91.25 311 ALA A CA 1
ATOM 2349 C C . ALA A 1 311 ? 7.499 7.249 2.561 1.00 91.25 311 ALA A C 1
ATOM 2351 O O . ALA A 1 311 ? 8.411 6.976 1.784 1.00 91.25 311 ALA A O 1
ATOM 2352 N N . LEU A 1 312 ? 6.490 8.056 2.212 1.00 87.75 312 LEU A N 1
ATOM 2353 C CA . LEU A 1 312 ? 6.361 8.668 0.884 1.00 87.75 312 LEU A CA 1
ATOM 2354 C C . LEU A 1 312 ? 7.578 9.530 0.516 1.00 87.75 312 LEU A C 1
ATOM 2356 O O . LEU A 1 312 ? 8.042 9.473 -0.621 1.00 87.75 312 LEU A O 1
ATOM 2360 N N . GLY A 1 313 ? 8.132 10.270 1.477 1.00 88.69 313 GLY A N 1
ATOM 2361 C CA . GLY A 1 313 ? 9.378 11.019 1.322 1.00 88.69 313 GLY A CA 1
ATOM 2362 C C . GLY A 1 313 ? 10.579 10.139 0.989 1.00 88.69 313 GLY A C 1
ATOM 2363 O O . GLY A 1 313 ? 11.379 10.505 0.132 1.00 88.69 313 GLY A O 1
ATOM 2364 N N . GLY A 1 314 ? 10.674 8.956 1.596 1.00 90.75 314 GLY A N 1
ATOM 2365 C CA . GLY A 1 314 ? 11.689 7.960 1.251 1.00 90.75 314 GLY A CA 1
ATOM 2366 C C . GLY A 1 314 ? 11.544 7.418 -0.174 1.00 90.75 314 GLY A C 1
ATOM 2367 O O . GLY A 1 314 ? 12.547 7.223 -0.853 1.00 90.75 314 GLY A O 1
ATOM 2368 N N . TRP A 1 315 ? 10.310 7.205 -0.638 1.00 88.62 315 TRP A N 1
ATOM 2369 C CA . TRP A 1 315 ? 10.023 6.646 -1.966 1.00 88.62 315 TRP A CA 1
ATOM 2370 C C . TRP A 1 315 ? 10.135 7.653 -3.115 1.00 88.62 315 TRP A C 1
ATOM 2372 O O . TRP A 1 315 ? 10.487 7.260 -4.225 1.00 88.62 315 TRP A O 1
ATOM 2382 N N . LEU A 1 316 ? 9.801 8.924 -2.874 1.00 83.88 316 LEU A N 1
ATOM 2383 C CA . LEU A 1 316 ? 9.696 9.962 -3.910 1.00 83.88 316 LEU A CA 1
ATOM 2384 C C . LEU A 1 316 ? 10.800 11.026 -3.830 1.00 83.88 316 LEU A C 1
ATOM 2386 O O . LEU A 1 316 ? 10.971 11.806 -4.765 1.00 83.88 316 LEU A O 1
ATOM 2390 N N . GLY A 1 317 ? 11.532 11.079 -2.717 1.00 85.19 317 GLY A N 1
ATOM 2391 C CA . GLY A 1 317 ? 12.542 12.095 -2.449 1.00 85.19 317 GLY A CA 1
ATOM 2392 C C . GLY A 1 317 ? 11.944 13.413 -1.955 1.00 85.19 317 GLY A C 1
ATOM 2393 O O . GLY A 1 317 ? 10.737 13.664 -2.019 1.00 85.19 317 GLY A O 1
ATOM 2394 N N . TRP A 1 318 ? 12.808 14.288 -1.440 1.00 84.44 318 TRP A N 1
ATOM 2395 C CA . TRP A 1 318 ? 12.391 15.572 -0.867 1.00 84.44 318 TRP A CA 1
ATOM 2396 C C . TRP A 1 318 ? 11.835 16.553 -1.908 1.00 84.44 318 TRP A C 1
ATOM 2398 O O . TRP A 1 318 ? 10.977 17.365 -1.567 1.00 84.44 318 TRP A O 1
ATOM 2408 N N . GLN A 1 319 ? 12.270 16.469 -3.171 1.00 81.62 319 GLN A N 1
ATOM 2409 C CA . GLN A 1 319 ? 11.825 17.373 -4.239 1.00 81.62 319 GLN A CA 1
ATOM 2410 C C . GLN A 1 319 ? 10.314 17.260 -4.489 1.00 81.62 319 GLN A C 1
ATOM 2412 O O . GLN A 1 319 ? 9.662 18.248 -4.817 1.00 81.62 319 GLN A O 1
ATOM 2417 N N . MET A 1 320 ? 9.751 16.064 -4.296 1.00 74.06 320 MET A N 1
ATOM 2418 C CA . MET A 1 320 ? 8.329 15.794 -4.511 1.00 74.06 320 MET A CA 1
ATOM 2419 C C . MET A 1 320 ? 7.461 16.109 -3.283 1.00 74.06 320 MET A C 1
ATOM 2421 O O . MET A 1 320 ? 6.242 16.196 -3.414 1.00 74.06 320 MET A O 1
ATOM 2425 N N . MET A 1 321 ? 8.050 16.324 -2.100 1.00 77.25 321 MET A N 1
ATOM 2426 C CA . MET A 1 321 ? 7.299 16.539 -0.853 1.00 77.25 321 MET A CA 1
ATOM 2427 C C . MET A 1 321 ? 6.383 17.768 -0.862 1.00 77.25 321 MET A C 1
ATOM 2429 O O . MET A 1 321 ? 5.224 17.615 -0.477 1.00 77.25 321 MET A O 1
ATOM 2433 N N . PRO A 1 322 ? 6.807 18.958 -1.335 1.00 78.06 322 PRO A N 1
ATOM 2434 C CA . PRO A 1 322 ? 5.910 20.111 -1.400 1.00 78.06 322 PRO A CA 1
ATOM 2435 C C . PRO A 1 322 ? 4.671 19.837 -2.256 1.00 78.06 322 PRO A C 1
ATOM 2437 O O . PRO A 1 322 ? 3.563 20.207 -1.876 1.00 78.06 322 PRO A O 1
ATOM 2440 N N . LEU A 1 323 ? 4.848 19.140 -3.384 1.00 72.06 323 LEU A N 1
ATOM 2441 C CA . LEU A 1 323 ? 3.747 18.776 -4.269 1.00 72.06 323 LEU A CA 1
ATOM 2442 C C . LEU A 1 323 ? 2.795 17.784 -3.593 1.00 72.06 323 LEU A C 1
ATOM 2444 O O . LEU A 1 323 ? 1.589 17.993 -3.633 1.00 72.06 323 LEU A O 1
ATOM 2448 N N . VAL A 1 324 ? 3.324 16.739 -2.946 1.00 71.81 324 VAL A N 1
ATOM 2449 C CA . VAL A 1 324 ? 2.507 15.752 -2.216 1.00 71.81 324 VAL A CA 1
ATOM 2450 C C . VAL A 1 324 ? 1.668 16.430 -1.131 1.00 71.81 324 VAL A C 1
ATOM 2452 O O . VAL A 1 324 ? 0.473 16.163 -1.043 1.00 71.81 324 VAL A O 1
ATOM 2455 N N . ILE A 1 325 ? 2.256 17.353 -0.363 1.00 73.38 325 ILE A N 1
ATOM 2456 C CA . ILE A 1 325 ? 1.549 18.090 0.694 1.00 73.38 325 ILE A CA 1
ATOM 2457 C C . ILE A 1 325 ? 0.437 18.967 0.104 1.00 73.38 325 ILE A C 1
ATOM 2459 O O . ILE A 1 325 ? -0.698 18.913 0.574 1.00 73.38 325 ILE A O 1
ATOM 2463 N N . VAL A 1 326 ? 0.729 19.751 -0.940 1.00 70.31 326 VAL A N 1
ATOM 2464 C CA . VAL A 1 326 ? -0.273 20.628 -1.573 1.00 70.31 326 VAL A CA 1
ATOM 2465 C C . VAL A 1 326 ? -1.420 19.819 -2.165 1.00 70.31 326 VAL A C 1
ATOM 2467 O O . VAL A 1 326 ? -2.578 20.174 -1.965 1.00 70.31 326 VAL A O 1
ATOM 2470 N N . LEU A 1 327 ? -1.115 18.718 -2.856 1.00 63.72 327 LEU A N 1
ATOM 2471 C CA . LEU A 1 327 ? -2.144 17.838 -3.402 1.00 63.72 327 LEU A CA 1
ATOM 2472 C C . LEU A 1 327 ? -3.003 17.248 -2.286 1.00 63.72 327 LEU A C 1
ATOM 2474 O O . LEU A 1 327 ? -4.219 17.248 -2.419 1.00 63.72 327 LEU A O 1
ATOM 2478 N N . SER A 1 328 ? -2.394 16.828 -1.173 1.00 65.56 328 SER A N 1
ATOM 2479 C CA . SER A 1 328 ? -3.137 16.289 -0.031 1.00 65.56 328 SER A CA 1
ATOM 2480 C C . SER A 1 328 ? -4.023 17.312 0.685 1.00 65.56 328 SER A C 1
ATOM 2482 O O . SER A 1 328 ? -4.980 16.923 1.333 1.00 65.56 328 SER A O 1
ATOM 2484 N N . ALA A 1 329 ? -3.719 18.608 0.574 1.00 65.69 329 ALA A N 1
ATOM 2485 C CA . ALA A 1 329 ? -4.490 19.674 1.211 1.00 65.69 329 ALA A CA 1
ATOM 2486 C C . ALA A 1 329 ? -5.639 20.215 0.337 1.00 65.69 329 ALA A C 1
ATOM 2488 O O . ALA A 1 329 ? -6.449 21.003 0.822 1.00 65.69 329 ALA A O 1
ATOM 2489 N N . LEU A 1 330 ? -5.673 19.872 -0.956 1.00 56.75 330 LEU A N 1
ATOM 2490 C CA . LEU A 1 330 ? -6.649 20.393 -1.923 1.00 56.75 330 LEU A CA 1
ATOM 2491 C C . LEU A 1 330 ? -7.965 19.609 -1.977 1.00 56.75 330 LEU A C 1
ATOM 2493 O O . LEU A 1 330 ? -8.897 20.066 -2.640 1.00 56.75 330 LEU A O 1
ATOM 2497 N N . VAL A 1 331 ? -8.040 18.453 -1.325 1.00 49.25 331 VAL A N 1
ATOM 2498 C CA . VAL A 1 331 ? -9.244 17.613 -1.254 1.00 49.25 331 VAL A CA 1
ATOM 2499 C C . VAL A 1 331 ? -9.651 17.461 0.203 1.00 49.25 331 VAL A C 1
ATOM 2501 O O . VAL A 1 331 ? -10.875 17.464 0.454 1.00 49.25 331 VAL A O 1
#

pLDDT: mean 73.73, std 19.51, range [30.25, 96.62]